Protein AF-L9LSY1-F1 (afdb_monomer)

Solvent-accessible surface area (backbone atoms only — not comparable to full-atom values): 10524 Å² total; per-residue (Å²): 132,89,78,83,77,78,78,72,73,54,70,67,58,53,49,50,52,50,51,52,52,54,50,51,50,51,53,53,52,51,51,50,52,52,53,52,50,53,13,45,56,46,31,54,55,49,49,54,57,49,61,72,50,53,60,53,58,58,50,51,52,52,48,54,50,48,34,51,48,46,20,58,76,49,74,50,73,47,24,42,61,30,48,48,55,49,54,52,46,46,59,76,66,38,50,71,57,57,50,49,54,52,50,50,52,59,64,71,48,71,66,27,55,64,42,72,58,54,56,49,49,51,50,54,52,50,49,44,51,51,52,38,53,45,29,50,59,77,30,48,53,61,57,81,76,89,62,96,48,66,68,61,44,52,52,51,46,51,53,29,52,51,46,32,52,52,29,53,54,51,35,51,56,47,46,55,54,47,51,53,54,49,52,56,57,52,57,77,71,58,80,128

Secondary structure (DSSP, 8-state):
-------PPPHHHHHHHHHHHHHHHHHHHHHHHHHHHHHHHHHHHHHHHHHHHTHHHHHHHHHHHHHHHHHHHTTTS-HHHHHHHHHHHHHHTTHHHHHHHHHHHHHH----TTHHHHHHHHHHHHHHHHHHHHHHHTT-TTS----S-HHHHHHHHHHHHHHHHHHHHHHHHHHHHHHHHHHHHHHTTS--

Foldseek 3Di:
DDDPPPPPDPVVVVVVVVVVVVVVVVVVVVVVVVLVVVQLVLQVVLLVLVVVLLVVLVVLLVLLVVLLCVCVVVLNPPNQVSLVVSVVVCVVVVNVVSLVVSQCSLVVPCSHDPSVLSNVLSVLVVVLNVQLVVLLVVLPSNDDDDDPDPVVRSVSSVVSSVSNVVSSVSSVVSSVVSVVSSVVSVVVSPDD

Radius of gyration: 29.85 Å; Cα contacts (8 Å, |Δi|>4): 115; chains: 1; bounding box: 55×30×114 Å

pLDDT: mean 86.15, std 10.39, range [38.34, 94.62]

Sequence (192 aa):
MPSYCVEFLPYGDFLAAYIAIVGLYFVITSLDAWKNQYKFEEAVKTIEQFDQQLPILQLIVSKIYQLVHECESNNYYDMFGAEKNFQDMLKMQRIYERLGELQDYIRNNKNNLHQNLFESNITDFEEAINEALQCVQDAHLSEPNYGDNEEHNLETRKKKVEKVKKGLTQLKLRNEKFVSNYNNLKSKFELN

Mean predicted aligned error: 8.92 Å

Structure (mmCIF, N/CA/C/O backbone):
data_AF-L9LSY1-F1
#
_entry.id   AF-L9LSY1-F1
#
loop_
_atom_site.group_PDB
_atom_site.id
_atom_site.type_symbol
_atom_site.label_atom_id
_atom_site.label_alt_id
_atom_site.label_comp_id
_atom_site.label_asym_id
_atom_site.label_entity_id
_atom_site.label_seq_id
_atom_site.pdbx_PDB_ins_code
_atom_site.Cartn_x
_atom_site.Cartn_y
_atom_site.Cartn_z
_atom_site.occupancy
_atom_site.B_iso_or_equiv
_atom_site.auth_seq_id
_atom_site.auth_comp_id
_atom_site.auth_asym_id
_atom_site.auth_atom_id
_atom_site.pdbx_PDB_model_num
ATOM 1 N N . MET A 1 1 ? -13.059 13.048 83.637 1.00 38.34 1 MET A N 1
ATOM 2 C CA . MET A 1 1 ? -12.666 12.216 82.480 1.00 38.34 1 MET A CA 1
ATOM 3 C C . MET A 1 1 ? -13.544 12.634 81.316 1.00 38.34 1 MET A C 1
ATOM 5 O O . MET A 1 1 ? -14.754 12.499 81.460 1.00 38.34 1 MET A O 1
ATOM 9 N N . PRO A 1 2 ? -13.010 13.225 80.236 1.00 41.34 2 PRO A N 1
ATOM 10 C CA . PRO A 1 2 ? -13.842 13.518 79.082 1.00 41.34 2 PRO A CA 1
ATOM 11 C C . PRO A 1 2 ? -14.209 12.187 78.420 1.00 41.34 2 PRO A C 1
ATOM 13 O O . PRO A 1 2 ? -13.337 11.384 78.087 1.00 41.34 2 PRO A O 1
ATOM 16 N N . SER A 1 3 ? -15.512 11.934 78.326 1.00 49.25 3 SER A N 1
ATOM 17 C CA . SER A 1 3 ? -16.072 10.804 77.596 1.00 49.25 3 SER A CA 1
ATOM 18 C C . SER A 1 3 ? -15.923 11.105 76.109 1.00 49.25 3 SER A C 1
ATOM 20 O O . SER A 1 3 ? -16.550 12.034 75.599 1.00 49.25 3 SER A O 1
ATOM 22 N N . TYR A 1 4 ? -15.047 10.371 75.428 1.00 50.00 4 TYR A N 1
ATOM 23 C CA . TYR A 1 4 ? -14.970 10.395 73.974 1.00 50.00 4 TYR A CA 1
ATOM 24 C C . TYR A 1 4 ? -16.255 9.761 73.430 1.00 50.00 4 TYR A C 1
ATOM 26 O O . TYR A 1 4 ? -16.371 8.541 73.349 1.00 50.00 4 TYR A O 1
ATOM 34 N N . CYS A 1 5 ? -17.242 10.592 73.097 1.00 53.78 5 CYS A N 1
ATOM 35 C CA . CYS A 1 5 ? -18.390 10.163 72.310 1.00 53.78 5 CYS A CA 1
ATOM 36 C C . CYS A 1 5 ? -17.910 9.996 70.869 1.00 53.78 5 CYS A C 1
ATOM 38 O O . CYS A 1 5 ? -17.824 10.963 70.118 1.00 53.78 5 CYS A O 1
ATOM 40 N N . VAL A 1 6 ? -17.545 8.771 70.494 1.00 53.44 6 VAL A N 1
ATOM 41 C CA . VAL A 1 6 ? -17.510 8.401 69.079 1.00 53.44 6 VAL A CA 1
ATOM 42 C C . VAL A 1 6 ? -18.971 8.271 68.669 1.00 53.44 6 VAL A C 1
ATOM 44 O O . VAL A 1 6 ? -19.619 7.266 68.957 1.00 53.44 6 VAL A O 1
ATOM 47 N N . GLU A 1 7 ? -19.515 9.345 68.107 1.00 56.25 7 GLU A N 1
ATOM 48 C CA . GLU A 1 7 ? -20.851 9.375 67.524 1.00 56.25 7 GLU A CA 1
ATOM 49 C C . GLU A 1 7 ? -20.853 8.371 66.360 1.00 56.25 7 GLU A C 1
ATOM 51 O O . GLU A 1 7 ? -20.287 8.614 65.294 1.00 56.25 7 GLU A O 1
ATOM 56 N N . PHE A 1 8 ? -21.373 7.167 66.607 1.00 58.31 8 PHE A N 1
ATOM 57 C CA . PHE A 1 8 ? -21.545 6.166 65.562 1.00 58.31 8 PHE A CA 1
ATOM 58 C C . PHE A 1 8 ? -22.539 6.731 64.549 1.00 58.31 8 PHE A C 1
ATOM 60 O O . PHE A 1 8 ? -23.666 7.057 64.925 1.00 58.31 8 PHE A O 1
ATOM 67 N N . LEU A 1 9 ? -22.127 6.833 63.279 1.00 60.03 9 LEU A N 1
ATOM 68 C CA . LEU A 1 9 ? -23.045 7.161 62.192 1.00 60.03 9 LEU A CA 1
ATOM 69 C C . LEU A 1 9 ? -24.291 6.263 62.317 1.00 60.03 9 LEU A C 1
ATOM 71 O O . LEU A 1 9 ? -24.135 5.041 62.445 1.00 60.03 9 LEU A O 1
ATOM 75 N N . PRO A 1 10 ? -25.511 6.827 62.274 1.00 74.44 10 PRO A N 1
ATOM 76 C CA . PRO A 1 10 ? -26.735 6.044 62.221 1.00 74.44 10 PRO A CA 1
ATOM 77 C C . PRO A 1 10 ? -26.622 4.971 61.136 1.00 74.44 10 PRO A C 1
ATOM 79 O O . PRO A 1 10 ? -26.134 5.236 60.038 1.00 74.44 10 PRO A O 1
ATOM 82 N N . TYR A 1 11 ? -27.098 3.756 61.412 1.00 70.38 11 TYR A N 1
ATOM 83 C CA . TYR A 1 11 ? -27.033 2.640 60.458 1.00 70.38 11 TYR A CA 1
ATOM 84 C C . TYR A 1 11 ? -27.610 3.001 59.074 1.00 70.38 11 TYR A C 1
ATOM 86 O O . TYR A 1 11 ? -27.118 2.526 58.054 1.00 70.38 11 TYR A O 1
ATOM 94 N N . GLY A 1 12 ? -28.609 3.892 59.030 1.00 72.50 12 GLY A N 1
ATOM 95 C CA . GLY A 1 12 ? -29.165 4.439 57.791 1.00 72.50 12 GLY A CA 1
ATOM 96 C C . GLY A 1 12 ? -28.177 5.282 56.977 1.00 72.50 12 GLY A C 1
ATOM 97 O O . GLY A 1 12 ? -28.134 5.132 55.760 1.00 72.50 12 GLY A O 1
ATOM 98 N N . ASP A 1 13 ? -27.335 6.089 57.626 1.00 71.81 13 ASP A N 1
ATOM 99 C CA . ASP A 1 13 ? -26.313 6.903 56.953 1.00 71.81 13 ASP A CA 1
ATOM 100 C C . ASP A 1 13 ? -25.165 6.028 56.438 1.00 71.81 13 ASP A C 1
ATOM 102 O O . ASP A 1 13 ? -24.659 6.238 55.335 1.00 71.81 13 ASP A O 1
ATOM 106 N N . PHE A 1 14 ? -24.805 4.982 57.189 1.00 79.06 14 PHE A N 1
ATOM 107 C CA . PHE A 1 14 ? -23.853 3.970 56.728 1.00 79.06 14 PHE A CA 1
ATOM 108 C C . PHE A 1 14 ? -24.388 3.188 55.517 1.00 79.06 14 PHE A C 1
ATOM 110 O O . PHE A 1 14 ? -23.672 2.995 54.534 1.00 79.06 14 PHE A O 1
ATOM 117 N N . LEU A 1 15 ? -25.659 2.772 55.554 1.00 78.19 15 LEU A N 1
ATOM 118 C CA . LEU A 1 15 ? -26.308 2.070 54.446 1.00 78.19 15 LEU A CA 1
ATOM 119 C C . LEU A 1 15 ? -26.432 2.967 53.206 1.00 78.19 15 LEU A C 1
ATOM 121 O O . LEU A 1 15 ? -26.155 2.515 52.097 1.00 78.19 15 LEU A O 1
ATOM 125 N N . ALA A 1 16 ? -26.790 4.241 53.382 1.00 81.00 16 ALA A N 1
ATOM 126 C CA . ALA A 1 16 ? -26.855 5.216 52.297 1.00 81.00 16 ALA A CA 1
ATOM 127 C C . ALA A 1 16 ? -25.477 5.451 51.659 1.00 81.00 16 ALA A C 1
ATOM 129 O O . ALA A 1 16 ? -25.360 5.439 50.433 1.00 81.00 16 ALA A O 1
ATOM 130 N N . ALA A 1 17 ? -24.423 5.584 52.474 1.00 81.25 17 ALA A N 1
ATOM 131 C CA . ALA A 1 17 ? -23.050 5.691 51.987 1.00 81.25 17 ALA A CA 1
ATOM 132 C C . ALA A 1 17 ? -22.616 4.432 51.217 1.00 81.25 17 ALA A C 1
ATOM 134 O O . ALA A 1 17 ? -22.022 4.536 50.145 1.00 81.25 17 ALA A O 1
ATOM 135 N N . TYR A 1 18 ? -22.963 3.241 51.711 1.00 81.75 18 TYR A N 1
ATOM 136 C CA . TYR A 1 18 ? -22.667 1.982 51.028 1.00 81.75 18 TYR A CA 1
ATOM 137 C C . TYR A 1 18 ? -23.395 1.866 49.680 1.00 81.75 18 TYR A C 1
ATOM 139 O O . TYR A 1 18 ? -22.772 1.543 48.669 1.00 81.75 18 TYR A O 1
ATOM 147 N N . ILE A 1 19 ? -24.689 2.198 49.634 1.00 85.75 19 ILE A N 1
ATOM 148 C CA . ILE A 1 19 ? -25.477 2.224 48.392 1.00 85.75 19 ILE A CA 1
ATOM 149 C C . ILE A 1 19 ? -24.889 3.232 47.398 1.00 85.75 19 ILE A C 1
ATOM 151 O O . ILE A 1 19 ? -24.789 2.921 46.213 1.00 85.75 19 ILE A O 1
ATOM 155 N N . ALA A 1 20 ? -24.449 4.406 47.860 1.00 87.12 20 ALA A N 1
ATOM 156 C CA . ALA A 1 20 ? -23.805 5.401 47.007 1.00 87.12 20 ALA A CA 1
ATOM 157 C C . ALA A 1 20 ? -22.483 4.887 46.406 1.00 87.12 20 ALA A C 1
ATOM 159 O O . ALA A 1 20 ? -22.242 5.083 45.216 1.00 87.12 20 ALA A O 1
ATOM 160 N N . ILE A 1 21 ? -21.657 4.181 47.188 1.00 86.88 21 ILE A N 1
ATOM 161 C CA . ILE A 1 21 ? -20.404 3.569 46.709 1.00 86.88 21 ILE A CA 1
ATOM 162 C C . ILE A 1 21 ? -20.689 2.481 45.667 1.00 86.88 21 ILE A C 1
ATOM 164 O O . ILE A 1 21 ? -20.068 2.468 44.604 1.00 86.88 21 ILE A O 1
ATOM 168 N N . VAL A 1 22 ? -21.647 1.590 45.941 1.00 86.25 22 VAL A N 1
ATOM 169 C CA . VAL A 1 22 ? -22.051 0.533 45.001 1.00 86.25 22 VAL A CA 1
ATOM 170 C C . VAL A 1 22 ? -22.637 1.140 43.722 1.00 86.25 22 VAL A C 1
ATOM 172 O O . VAL A 1 22 ? -22.277 0.726 42.623 1.00 86.25 22 VAL A O 1
ATOM 175 N N . GLY A 1 23 ? -23.481 2.167 43.841 1.00 84.31 23 GLY A N 1
ATOM 176 C CA . GLY A 1 23 ? -24.035 2.898 42.702 1.00 84.31 23 GLY A CA 1
ATOM 177 C C . GLY A 1 23 ? -22.951 3.552 41.844 1.00 84.31 23 GLY A C 1
ATOM 178 O O . GLY A 1 23 ? -22.953 3.389 40.626 1.00 84.31 23 GLY A O 1
ATOM 179 N N . LEU A 1 24 ? -21.975 4.220 42.469 1.00 89.25 24 LEU A N 1
ATOM 180 C CA . LEU A 1 24 ? -20.829 4.803 41.769 1.00 89.25 24 LEU A CA 1
ATOM 181 C C . LEU A 1 24 ? -20.008 3.726 41.042 1.00 89.25 24 LEU A C 1
ATOM 183 O O . LEU A 1 24 ? -19.615 3.922 39.894 1.00 89.25 24 LEU A O 1
ATOM 187 N N . TYR A 1 25 ? -19.791 2.573 41.678 1.00 88.56 25 TYR A N 1
ATOM 188 C CA . TYR A 1 25 ? -19.103 1.438 41.064 1.00 88.56 25 TYR A CA 1
ATOM 189 C C . TYR A 1 25 ? -19.828 0.932 39.805 1.00 88.56 25 TYR A C 1
ATOM 191 O O . TYR A 1 25 ? -19.192 0.720 38.770 1.00 88.56 25 TYR A O 1
ATOM 199 N N . PHE A 1 26 ? -21.159 0.807 39.842 1.00 86.25 26 PHE A N 1
ATOM 200 C CA . PHE A 1 26 ? -21.953 0.441 38.662 1.00 86.25 26 PHE A CA 1
ATOM 201 C C . PHE A 1 26 ? -21.890 1.495 37.548 1.00 86.25 26 PHE A C 1
ATOM 203 O O . PHE A 1 26 ? -21.790 1.149 36.371 1.00 86.25 26 PHE A O 1
ATOM 210 N N . VAL A 1 27 ? -21.896 2.785 37.893 1.00 87.75 27 VAL A N 1
ATOM 211 C CA . VAL A 1 27 ? -21.736 3.867 36.905 1.00 87.75 27 VAL A CA 1
ATOM 212 C C . VAL A 1 27 ? -20.365 3.792 36.232 1.00 87.75 27 VAL A C 1
ATOM 214 O O . VAL A 1 27 ? -20.279 3.856 35.011 1.00 87.75 27 VAL A O 1
ATOM 217 N N . ILE A 1 28 ? -19.291 3.599 37.000 1.00 88.38 28 ILE A N 1
ATOM 218 C CA . ILE A 1 28 ? -17.931 3.507 36.447 1.00 88.38 28 ILE A CA 1
ATOM 219 C C . ILE A 1 28 ? -17.789 2.277 35.540 1.00 88.38 28 ILE A C 1
ATOM 221 O O . ILE A 1 28 ? -17.259 2.386 34.437 1.00 88.38 28 ILE A O 1
ATOM 225 N N . THR A 1 29 ? -18.282 1.117 35.977 1.00 85.38 29 THR A N 1
ATOM 226 C CA . THR A 1 29 ? -18.188 -0.133 35.201 1.00 85.38 29 THR A CA 1
ATOM 227 C C . THR A 1 29 ? -19.029 -0.100 33.925 1.00 85.38 29 THR A C 1
ATOM 229 O O . THR A 1 29 ? -18.556 -0.528 32.874 1.00 85.38 29 THR A O 1
ATOM 232 N N . SER A 1 30 ? -20.241 0.459 33.975 1.00 80.06 30 SER A N 1
ATOM 233 C CA . SER A 1 30 ? -21.075 0.642 32.777 1.00 80.06 30 SER A CA 1
ATOM 234 C C . SER A 1 30 ? -20.469 1.641 31.788 1.00 80.06 30 SER A C 1
ATOM 236 O O . SER A 1 30 ? -20.493 1.393 30.582 1.00 80.06 30 SER A O 1
ATOM 238 N N . LEU A 1 31 ? -19.859 2.727 32.277 1.00 85.88 31 LEU A N 1
ATOM 239 C CA . LEU A 1 31 ? -19.144 3.689 31.437 1.00 85.88 31 LEU A CA 1
ATOM 240 C C . LEU A 1 31 ? -17.942 3.043 30.730 1.00 85.88 31 LEU A C 1
ATOM 242 O O . LEU A 1 31 ? -17.709 3.302 29.549 1.00 85.88 31 LEU A O 1
ATOM 246 N N . ASP A 1 32 ? -17.185 2.195 31.433 1.00 84.31 32 ASP A N 1
ATOM 247 C CA . ASP A 1 32 ? -16.042 1.488 30.848 1.00 84.31 32 ASP A CA 1
ATOM 248 C C . ASP A 1 32 ? -16.482 0.467 29.788 1.00 84.31 32 ASP A C 1
ATOM 250 O O . ASP A 1 32 ? -15.914 0.418 28.694 1.00 84.31 32 ASP A O 1
ATOM 254 N N . ALA A 1 33 ? -17.559 -0.279 30.054 1.00 83.62 33 ALA A N 1
ATOM 255 C CA . ALA A 1 33 ? -18.156 -1.188 29.078 1.00 83.62 33 ALA A CA 1
ATOM 256 C C . ALA A 1 33 ? -18.612 -0.448 27.809 1.00 83.62 33 ALA A C 1
ATOM 258 O O . ALA A 1 33 ? -18.268 -0.859 26.699 1.00 83.62 33 ALA A O 1
ATOM 259 N N . TRP A 1 34 ? -19.310 0.682 27.964 1.00 85.81 34 TRP A N 1
ATOM 260 C CA . TRP A 1 34 ? -19.751 1.510 26.838 1.00 85.81 34 TRP A CA 1
ATOM 261 C C . TRP A 1 34 ? -18.571 2.062 26.030 1.00 85.81 34 TRP A C 1
ATOM 263 O O . TRP A 1 34 ? -18.570 2.019 24.800 1.00 85.81 34 TRP A O 1
ATOM 273 N N . LYS A 1 35 ? -17.515 2.517 26.712 1.00 86.75 35 LYS A N 1
ATOM 274 C CA . LYS A 1 35 ? -16.284 2.983 26.067 1.00 86.75 35 LYS A CA 1
ATOM 275 C C . LYS A 1 35 ? -15.610 1.878 25.252 1.00 86.75 35 LYS A C 1
ATOM 277 O O . LYS A 1 35 ? -15.119 2.150 24.160 1.00 86.75 35 LYS A O 1
ATOM 282 N N . ASN A 1 36 ? -15.565 0.650 25.766 1.00 86.88 36 ASN A N 1
ATOM 283 C CA . ASN A 1 36 ? -14.975 -0.483 25.052 1.00 86.88 36 ASN A CA 1
ATOM 284 C C . ASN A 1 36 ? -15.813 -0.893 23.835 1.00 86.88 36 ASN A C 1
ATOM 286 O O . ASN A 1 36 ? -15.241 -1.149 22.777 1.00 86.88 36 ASN A O 1
ATOM 290 N N . GLN A 1 37 ? -17.144 -0.873 23.952 1.00 86.31 37 GLN A N 1
ATOM 291 C CA . GLN A 1 37 ? -18.042 -1.098 22.818 1.00 86.31 37 GLN A CA 1
ATOM 292 C C . GLN A 1 37 ? -17.834 -0.047 21.721 1.00 86.31 37 GLN A C 1
ATOM 294 O O . GLN A 1 37 ? -17.618 -0.403 20.566 1.00 86.31 37 GLN A O 1
ATOM 299 N N . TYR A 1 38 ? -17.803 1.237 22.087 1.00 88.31 38 TYR A N 1
ATOM 300 C CA . TYR A 1 38 ? -17.560 2.325 21.139 1.00 88.31 38 TYR A CA 1
ATOM 301 C C . TYR A 1 38 ? -16.232 2.149 20.385 1.00 88.31 38 TYR A C 1
ATOM 303 O O . TYR A 1 38 ? -16.178 2.270 19.164 1.00 88.31 38 TYR A O 1
ATOM 311 N N . LYS A 1 39 ? -15.153 1.801 21.101 1.00 89.31 39 LYS A N 1
ATOM 312 C CA . LYS A 1 39 ? -13.839 1.537 20.491 1.00 89.31 39 LYS A CA 1
ATOM 313 C C . LYS A 1 39 ? -13.860 0.368 19.507 1.00 89.31 39 LYS A C 1
ATOM 315 O O . LYS A 1 39 ? -13.139 0.404 18.516 1.00 89.31 39 LYS A O 1
ATOM 320 N N . PHE A 1 40 ? -14.629 -0.678 19.806 1.00 88.88 40 PHE A N 1
ATOM 321 C CA . PHE A 1 40 ? -14.781 -1.832 18.923 1.00 88.88 40 PHE A CA 1
ATOM 322 C C . PHE A 1 40 ? -15.552 -1.463 17.650 1.00 88.88 40 PHE A C 1
ATOM 324 O O . PHE A 1 40 ? -15.110 -1.793 16.555 1.00 88.88 40 PHE A O 1
ATOM 331 N N . GLU A 1 41 ? -16.657 -0.724 17.774 1.00 88.88 41 GLU A N 1
ATOM 332 C CA . GLU A 1 41 ? -17.443 -0.254 16.625 1.00 88.88 41 GLU A CA 1
ATOM 333 C C . GLU A 1 41 ? -16.613 0.639 15.688 1.00 88.88 41 GLU A C 1
ATOM 335 O O . GLU A 1 41 ? -16.660 0.473 14.468 1.00 88.88 41 GLU A O 1
ATOM 340 N N . GLU A 1 42 ? -15.795 1.541 16.238 1.00 90.69 42 GLU A N 1
ATOM 341 C CA . GLU A 1 42 ? -14.863 2.351 15.441 1.00 90.69 42 GLU A CA 1
ATOM 342 C C . GLU A 1 42 ? -13.785 1.504 14.742 1.00 90.69 42 GLU A C 1
ATOM 344 O O . GLU A 1 42 ? -13.384 1.817 13.618 1.00 90.69 42 GLU A O 1
ATOM 349 N N . ALA A 1 43 ? -13.366 0.386 15.340 1.00 89.81 43 ALA A N 1
ATOM 350 C CA . ALA A 1 43 ? -12.413 -0.534 14.720 1.00 89.81 43 ALA A CA 1
ATOM 351 C C . ALA A 1 43 ? -12.989 -1.236 13.504 1.00 89.81 43 ALA A C 1
ATOM 353 O O . ALA A 1 43 ? -12.333 -1.304 12.464 1.00 89.81 43 ALA A O 1
ATOM 354 N N . VAL A 1 44 ? -14.235 -1.691 13.614 1.00 90.88 44 VAL A N 1
ATOM 355 C CA . VAL A 1 44 ? -14.960 -2.313 12.505 1.00 90.88 44 VAL A CA 1
ATOM 356 C C . VAL A 1 44 ? -15.114 -1.323 11.349 1.00 90.88 44 VAL A C 1
ATOM 358 O O . VAL A 1 44 ? -14.738 -1.646 10.224 1.00 90.88 44 VAL A O 1
ATOM 361 N N . LYS A 1 45 ? -15.540 -0.082 11.618 1.00 91.00 45 LYS A N 1
ATOM 362 C CA . LYS A 1 45 ? -15.619 0.964 10.579 1.00 91.00 45 LYS A CA 1
ATOM 363 C C . LYS A 1 45 ? -14.263 1.247 9.936 1.00 91.00 45 LYS A C 1
ATOM 365 O O . LYS A 1 45 ? -14.171 1.449 8.730 1.00 91.00 45 LYS A O 1
ATOM 370 N N . THR A 1 46 ? -13.194 1.242 10.729 1.00 91.31 46 THR A N 1
ATOM 371 C CA . THR A 1 46 ? -11.836 1.453 10.211 1.00 91.31 46 THR A CA 1
ATOM 372 C C . THR A 1 46 ? -11.389 0.318 9.300 1.00 91.31 46 THR A C 1
ATOM 374 O O . THR A 1 46 ? -10.772 0.583 8.270 1.00 91.31 46 THR A O 1
ATOM 377 N N . ILE A 1 47 ? -11.736 -0.930 9.624 1.00 91.94 47 ILE A N 1
ATOM 378 C CA . ILE A 1 47 ? -11.510 -2.077 8.736 1.00 91.94 47 ILE A CA 1
ATOM 379 C C . ILE A 1 47 ? -12.245 -1.882 7.417 1.00 91.94 47 ILE A C 1
ATOM 381 O O . ILE A 1 47 ? -11.618 -2.037 6.376 1.00 91.94 47 ILE A O 1
ATOM 385 N N . GLU A 1 48 ? -13.519 -1.484 7.450 1.00 91.44 48 GLU A N 1
ATOM 386 C CA . GLU A 1 48 ? -14.309 -1.238 6.238 1.00 91.44 48 GLU A CA 1
ATOM 387 C C . GLU A 1 48 ? -13.681 -0.157 5.349 1.00 91.44 48 GLU A C 1
ATOM 389 O O . GLU A 1 48 ? -13.574 -0.338 4.135 1.00 91.44 48 GLU A O 1
ATOM 394 N N . GLN A 1 49 ? -13.218 0.951 5.939 1.00 91.25 49 GLN A N 1
ATOM 395 C CA . GLN A 1 49 ? -12.503 2.000 5.204 1.00 91.25 49 GLN A CA 1
ATOM 396 C C . GLN A 1 49 ? -11.199 1.474 4.595 1.00 91.25 49 GLN A C 1
ATOM 398 O O . GLN A 1 49 ? -10.885 1.777 3.445 1.00 91.25 49 GLN A O 1
ATOM 403 N N . PHE A 1 50 ? -10.454 0.649 5.332 1.00 90.81 50 PHE A N 1
ATOM 404 C CA . PHE A 1 50 ? -9.221 0.040 4.837 1.00 90.81 50 PHE A CA 1
ATOM 405 C C . PHE A 1 50 ? -9.498 -0.939 3.682 1.00 90.81 50 PHE A C 1
ATOM 407 O O . PHE A 1 50 ? -8.838 -0.871 2.643 1.00 90.81 50 PHE A O 1
ATOM 414 N N . ASP A 1 51 ? -10.514 -1.796 3.819 1.00 91.38 51 ASP A N 1
ATOM 415 C CA . ASP A 1 51 ? -10.949 -2.767 2.807 1.00 91.38 51 ASP A CA 1
ATOM 416 C C . ASP A 1 51 ? -11.300 -2.071 1.477 1.00 91.38 51 ASP A C 1
ATOM 418 O O . ASP A 1 51 ? -10.964 -2.571 0.401 1.00 91.38 51 ASP A O 1
ATOM 422 N N . GLN A 1 52 ? -11.899 -0.876 1.530 1.00 90.62 52 GLN A N 1
ATOM 423 C CA . GLN A 1 52 ? -12.192 -0.066 0.338 1.00 90.62 52 GLN A CA 1
ATOM 424 C C . GLN A 1 52 ? -10.931 0.417 -0.398 1.00 90.62 52 GLN A C 1
ATOM 426 O O . GLN A 1 52 ? -10.975 0.663 -1.610 1.00 90.62 52 GLN A O 1
ATOM 431 N N . GLN A 1 53 ? -9.801 0.548 0.302 1.00 90.50 53 GLN A N 1
ATOM 432 C CA . GLN A 1 53 ? -8.536 0.995 -0.286 1.00 90.50 53 GLN A CA 1
ATOM 433 C C . GLN A 1 53 ? -7.617 -0.156 -0.709 1.00 90.50 53 GLN A C 1
ATOM 435 O O . GLN A 1 53 ? -6.786 0.049 -1.594 1.00 90.50 53 GLN A O 1
ATOM 440 N N . LEU A 1 54 ? -7.797 -1.378 -0.190 1.00 87.44 54 LEU A N 1
ATOM 441 C CA . LEU A 1 54 ? -7.006 -2.557 -0.585 1.00 87.44 54 LEU A CA 1
ATOM 442 C C . LEU A 1 54 ? -6.858 -2.764 -2.108 1.00 87.44 54 LEU A C 1
ATOM 444 O O . LEU A 1 54 ? -5.750 -3.099 -2.547 1.00 87.44 54 LEU A O 1
ATOM 448 N N . PRO A 1 55 ? -7.890 -2.534 -2.952 1.00 90.00 55 PRO A N 1
ATOM 449 C CA . PRO A 1 55 ? -7.762 -2.691 -4.401 1.00 90.00 55 PRO A CA 1
ATOM 450 C C . PRO A 1 55 ? -6.686 -1.804 -5.049 1.00 90.00 55 PRO A C 1
ATOM 452 O O . PRO A 1 55 ? -6.226 -2.120 -6.148 1.00 90.00 55 PRO A O 1
ATOM 455 N N . ILE A 1 56 ? -6.245 -0.725 -4.387 1.00 90.75 56 ILE A N 1
ATOM 456 C CA . ILE A 1 56 ? -5.162 0.146 -4.872 1.00 90.75 56 ILE A CA 1
ATOM 457 C C . ILE A 1 56 ? -3.873 -0.651 -5.109 1.00 90.75 56 ILE A C 1
ATOM 459 O O . ILE A 1 56 ? -3.224 -0.461 -6.138 1.00 90.75 56 ILE A O 1
ATOM 463 N N . LEU A 1 57 ? -3.512 -1.577 -4.213 1.00 88.56 57 LEU A N 1
ATOM 464 C CA . LEU A 1 57 ? -2.293 -2.379 -4.375 1.00 88.56 57 LEU A CA 1
ATOM 465 C C . LEU A 1 57 ? -2.350 -3.236 -5.641 1.00 88.56 57 LEU A C 1
ATOM 467 O O . LEU A 1 57 ? -1.402 -3.256 -6.427 1.00 88.56 57 LEU A O 1
ATOM 471 N N . GLN A 1 58 ? -3.477 -3.911 -5.874 1.00 88.25 58 GLN A N 1
ATOM 472 C CA . GLN A 1 58 ? -3.667 -4.741 -7.066 1.00 88.25 58 GLN A CA 1
ATOM 473 C C . GLN A 1 58 ? -3.655 -3.901 -8.346 1.00 88.25 58 GLN A C 1
ATOM 475 O O . GLN A 1 58 ? -3.055 -4.303 -9.346 1.00 88.25 58 GLN A O 1
ATOM 480 N N . LEU A 1 59 ? -4.268 -2.717 -8.301 1.00 91.00 59 LEU A N 1
ATOM 481 C CA . LEU A 1 59 ? -4.261 -1.761 -9.399 1.00 91.00 59 LEU A CA 1
ATOM 482 C C . LEU A 1 59 ? -2.832 -1.323 -9.750 1.00 91.00 59 LEU A C 1
ATOM 484 O O . LEU A 1 59 ? -2.452 -1.381 -10.918 1.00 91.00 59 LEU A O 1
ATOM 488 N N . ILE A 1 60 ? -2.022 -0.944 -8.758 1.00 91.81 60 ILE A N 1
ATOM 489 C CA . ILE A 1 60 ? -0.627 -0.531 -8.972 1.00 91.81 60 ILE A CA 1
ATOM 490 C C . ILE A 1 60 ? 0.193 -1.686 -9.543 1.00 91.81 60 ILE A C 1
ATOM 492 O O . ILE A 1 60 ? 0.871 -1.502 -10.552 1.00 91.81 60 ILE A O 1
ATOM 496 N N . VAL A 1 61 ? 0.083 -2.889 -8.968 1.00 91.75 61 VAL A N 1
ATOM 497 C CA . VAL A 1 61 ? 0.754 -4.091 -9.491 1.00 91.75 61 VAL A CA 1
ATOM 498 C C . VAL A 1 61 ? 0.394 -4.310 -10.960 1.00 91.75 61 VAL A C 1
ATOM 500 O O . VAL A 1 61 ? 1.284 -4.453 -11.797 1.00 91.75 61 VAL A O 1
ATOM 503 N N . SER A 1 62 ? -0.900 -4.294 -11.291 1.00 92.12 62 SER A N 1
ATOM 504 C CA . SER A 1 62 ? -1.391 -4.471 -12.662 1.00 92.12 62 SER A CA 1
ATOM 505 C C . SER A 1 62 ? -0.839 -3.409 -13.615 1.00 92.12 62 SER A C 1
ATOM 507 O O . SER A 1 62 ? -0.437 -3.728 -14.734 1.00 92.12 62 SER A O 1
ATOM 509 N N . LYS A 1 63 ? -0.764 -2.154 -13.171 1.00 93.00 63 LYS A N 1
ATOM 510 C CA . LYS A 1 63 ? -0.328 -1.036 -14.012 1.00 93.00 63 LYS A CA 1
ATOM 511 C C . LYS A 1 63 ? 1.178 -0.976 -14.210 1.00 93.00 63 LYS A C 1
ATOM 513 O O . LYS A 1 63 ? 1.614 -0.653 -15.310 1.00 93.00 63 LYS A O 1
ATOM 518 N N . ILE A 1 64 ? 1.965 -1.365 -13.212 1.00 93.88 64 ILE A N 1
ATOM 519 C CA . ILE A 1 64 ? 3.410 -1.553 -13.385 1.00 93.88 64 ILE A CA 1
ATOM 520 C C . ILE A 1 64 ? 3.672 -2.717 -14.351 1.00 93.88 64 ILE A C 1
ATOM 522 O O . ILE A 1 64 ? 4.524 -2.602 -15.229 1.00 93.88 64 ILE A O 1
ATOM 526 N N . TYR A 1 65 ? 2.908 -3.812 -14.254 1.00 93.62 65 TYR A N 1
ATOM 527 C CA . TYR A 1 65 ? 2.975 -4.904 -15.232 1.00 93.62 65 TYR A CA 1
ATOM 528 C C . TYR A 1 65 ? 2.677 -4.435 -16.655 1.00 93.62 65 TYR A C 1
ATOM 530 O O . TYR A 1 65 ? 3.423 -4.770 -17.574 1.00 93.62 65 TYR A O 1
ATOM 538 N N . GLN A 1 66 ? 1.606 -3.659 -16.827 1.00 93.31 66 GLN A N 1
ATOM 539 C CA . GLN A 1 66 ? 1.230 -3.094 -18.118 1.00 93.31 66 GLN A CA 1
ATOM 540 C C . GLN A 1 66 ? 2.349 -2.204 -18.679 1.00 93.31 66 GLN A C 1
ATOM 542 O O . GLN A 1 66 ? 2.744 -2.391 -19.823 1.00 93.31 66 GLN A O 1
ATOM 547 N N . LEU A 1 67 ? 2.916 -1.313 -17.859 1.00 94.50 67 LEU A N 1
ATOM 548 C CA . LEU A 1 67 ? 4.041 -0.455 -18.244 1.00 94.50 67 LEU A CA 1
ATOM 549 C C . LEU A 1 67 ? 5.253 -1.271 -18.712 1.00 94.50 67 LEU A C 1
ATOM 551 O O . LEU A 1 67 ? 5.840 -0.963 -19.750 1.00 94.50 67 LEU A O 1
ATOM 555 N N . VAL A 1 68 ? 5.628 -2.323 -17.975 1.00 94.62 68 VAL A N 1
ATOM 556 C CA . VAL A 1 68 ? 6.746 -3.200 -18.362 1.00 94.62 68 VAL A CA 1
ATOM 557 C C . VAL A 1 68 ? 6.451 -3.879 -19.699 1.00 94.62 68 VAL A C 1
ATOM 559 O O . VAL A 1 68 ? 7.306 -3.884 -20.582 1.00 94.62 68 VAL A O 1
ATOM 562 N N . HIS A 1 69 ? 5.237 -4.401 -19.875 1.00 94.00 69 HIS A N 1
ATOM 563 C CA . HIS A 1 69 ? 4.834 -5.069 -21.108 1.00 94.00 69 HIS A CA 1
ATOM 564 C C . HIS A 1 69 ? 4.810 -4.121 -22.318 1.00 94.00 69 HIS A C 1
ATOM 566 O O . HIS A 1 69 ? 5.285 -4.486 -23.393 1.00 94.00 69 HIS A O 1
ATOM 572 N N . GLU A 1 70 ? 4.309 -2.894 -22.156 1.00 92.31 70 GLU A N 1
ATOM 573 C CA . GLU A 1 70 ? 4.327 -1.851 -23.193 1.00 92.31 70 GLU A CA 1
ATOM 574 C C . GLU A 1 70 ? 5.762 -1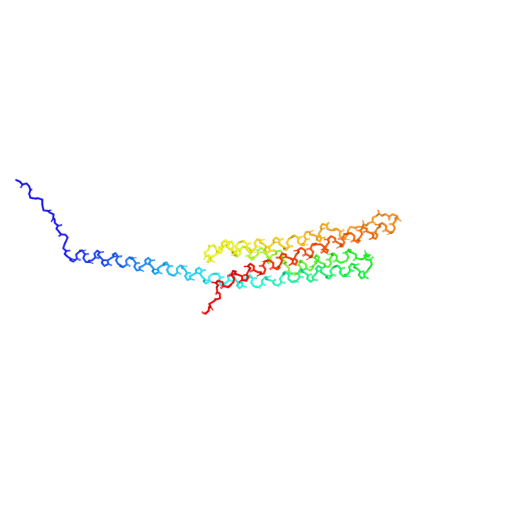.486 -23.599 1.00 92.31 70 GLU A C 1
ATOM 576 O O . GLU A 1 70 ? 6.055 -1.348 -24.788 1.00 92.31 70 GLU A O 1
ATOM 581 N N . CYS A 1 71 ? 6.688 -1.416 -22.637 1.00 92.06 71 CYS A N 1
ATOM 582 C CA . CYS A 1 71 ? 8.100 -1.202 -22.943 1.00 92.06 71 CYS A CA 1
ATOM 583 C C . CYS A 1 71 ? 8.689 -2.368 -23.751 1.00 92.06 71 CYS A C 1
ATOM 585 O O . CYS A 1 71 ? 9.382 -2.141 -24.737 1.00 92.06 71 CYS A O 1
ATOM 587 N N . GLU A 1 72 ? 8.434 -3.615 -23.353 1.00 92.88 72 GLU A N 1
ATOM 588 C CA . GLU A 1 72 ? 9.027 -4.794 -24.001 1.00 92.88 72 GLU A CA 1
ATOM 589 C C . GLU A 1 72 ? 8.449 -5.068 -25.392 1.00 92.88 72 GLU A C 1
ATOM 591 O O . GLU A 1 72 ? 9.200 -5.347 -26.326 1.00 92.88 72 GLU A O 1
ATOM 596 N N . SER A 1 73 ? 7.129 -4.951 -25.544 1.00 91.38 73 SER A N 1
ATOM 597 C CA . SER A 1 73 ? 6.430 -5.189 -26.814 1.00 91.38 73 SER A CA 1
ATOM 598 C C . SER A 1 73 ? 6.845 -4.209 -27.913 1.00 91.38 73 SER A C 1
ATOM 600 O O . SER A 1 73 ? 6.923 -4.591 -29.079 1.00 91.38 73 SER A O 1
ATOM 602 N N . ASN A 1 74 ? 7.203 -2.978 -27.540 1.00 87.56 74 ASN A N 1
ATOM 603 C CA . ASN A 1 74 ? 7.694 -1.950 -28.456 1.00 87.56 74 ASN A CA 1
ATOM 604 C C . ASN A 1 74 ? 9.226 -1.935 -28.593 1.00 87.56 74 ASN A C 1
ATOM 606 O O . ASN A 1 74 ? 9.794 -0.906 -28.966 1.00 87.56 74 ASN A O 1
ATOM 610 N N . ASN A 1 75 ? 9.921 -3.032 -28.258 1.00 85.94 75 ASN A N 1
ATOM 611 C CA . ASN A 1 75 ? 11.390 -3.116 -28.268 1.00 85.94 75 ASN A CA 1
ATOM 612 C C . ASN A 1 75 ? 12.065 -1.947 -27.524 1.00 85.94 75 ASN A C 1
ATOM 614 O O . ASN A 1 75 ? 13.137 -1.476 -27.905 1.00 85.94 75 ASN A O 1
ATOM 618 N N . TYR A 1 76 ? 11.435 -1.470 -26.453 1.00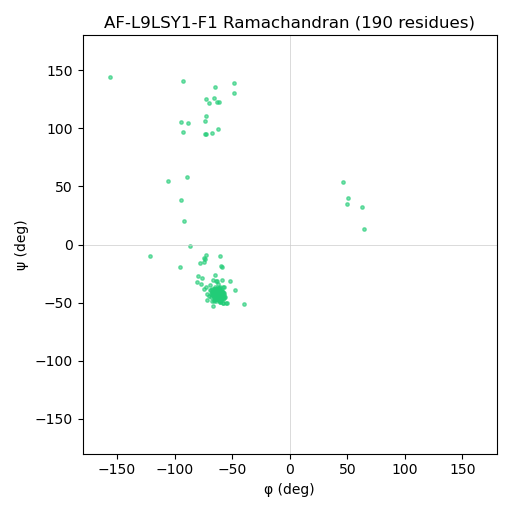 88.88 76 TYR A N 1
ATOM 619 C CA . TYR A 1 76 ? 11.880 -0.358 -25.618 1.00 88.88 76 TYR A CA 1
ATOM 620 C C . TYR A 1 76 ? 11.931 1.014 -26.317 1.00 88.88 76 TYR A C 1
ATOM 622 O O . TYR A 1 76 ? 12.522 1.945 -25.776 1.00 88.88 76 TYR A O 1
ATOM 630 N N . TYR A 1 77 ? 11.338 1.188 -27.503 1.00 82.81 77 TYR A N 1
ATOM 631 C CA . TYR A 1 77 ? 11.358 2.485 -28.197 1.00 82.81 77 TYR A CA 1
ATOM 632 C C . TYR A 1 77 ? 10.314 3.477 -27.661 1.00 82.81 77 TYR A C 1
ATOM 634 O O . TYR A 1 77 ? 10.598 4.672 -27.628 1.00 82.81 77 TYR A O 1
ATOM 642 N N . ASP A 1 78 ? 9.158 3.006 -27.184 1.00 85.19 78 ASP A N 1
ATOM 643 C CA . ASP A 1 78 ? 8.080 3.857 -26.647 1.00 85.19 78 ASP A CA 1
ATOM 644 C C . ASP A 1 78 ? 7.983 3.806 -25.111 1.00 85.19 78 ASP A C 1
ATOM 646 O O . ASP A 1 78 ? 6.955 3.488 -24.514 1.00 85.19 78 ASP A O 1
ATOM 650 N N . MET A 1 79 ? 9.099 4.088 -24.440 1.00 89.50 79 MET A N 1
ATOM 651 C CA . MET A 1 79 ? 9.145 4.128 -22.972 1.00 89.50 79 MET A CA 1
ATOM 652 C C . MET A 1 79 ? 8.513 5.402 -22.396 1.00 89.50 79 MET A C 1
ATOM 654 O O . MET A 1 79 ? 7.957 5.381 -21.298 1.00 89.50 79 MET A O 1
ATOM 658 N N . PHE A 1 80 ? 8.561 6.499 -23.156 1.00 89.50 80 PHE A N 1
ATOM 659 C CA . PHE A 1 80 ? 7.930 7.762 -22.786 1.00 89.50 80 PHE A CA 1
ATOM 660 C C . PHE A 1 80 ? 6.404 7.632 -22.719 1.00 89.50 80 PHE A C 1
ATOM 662 O O . PHE A 1 80 ? 5.800 8.065 -21.736 1.00 89.50 80 PHE A O 1
ATOM 669 N N . GLY A 1 81 ? 5.781 7.021 -23.737 1.00 88.62 81 GLY A N 1
ATOM 670 C CA . GLY A 1 81 ? 4.340 6.780 -23.759 1.00 88.62 81 GLY A CA 1
ATOM 671 C C . GLY A 1 81 ? 3.892 5.910 -22.586 1.00 88.62 81 GLY A C 1
ATOM 672 O O . GLY A 1 81 ? 2.964 6.283 -21.867 1.00 88.62 81 GLY A O 1
ATOM 673 N N . ALA A 1 82 ? 4.613 4.813 -22.332 1.00 91.56 82 ALA A N 1
ATOM 674 C CA . ALA A 1 82 ? 4.327 3.896 -21.229 1.00 91.56 82 ALA A CA 1
ATOM 675 C C . ALA A 1 82 ? 4.399 4.579 -19.847 1.00 91.56 82 ALA A C 1
ATOM 677 O O . ALA A 1 82 ? 3.492 4.425 -19.024 1.00 91.56 82 ALA A O 1
ATOM 678 N N . GLU A 1 83 ? 5.438 5.383 -19.585 1.00 92.50 83 GLU A N 1
ATOM 679 C CA . GLU A 1 83 ? 5.551 6.117 -18.317 1.00 92.50 83 GLU A CA 1
ATOM 680 C C . GLU A 1 83 ? 4.459 7.179 -18.171 1.00 92.50 83 GLU A C 1
ATOM 682 O O . GLU A 1 83 ? 3.845 7.296 -17.109 1.00 92.50 83 GLU A O 1
ATOM 687 N N . LYS A 1 84 ? 4.158 7.921 -19.241 1.00 92.12 84 LYS A N 1
ATOM 688 C CA . LYS A 1 84 ? 3.099 8.932 -19.221 1.00 92.12 84 LYS A CA 1
ATOM 689 C C . LYS A 1 84 ? 1.731 8.312 -18.925 1.00 92.12 84 LYS A C 1
ATOM 691 O O . LYS A 1 84 ? 1.027 8.808 -18.049 1.00 92.12 84 LYS A O 1
ATOM 696 N N . ASN A 1 85 ? 1.389 7.205 -19.585 1.00 91.38 85 ASN A N 1
ATOM 697 C CA . ASN A 1 85 ? 0.144 6.469 -19.341 1.00 91.38 85 ASN A CA 1
ATOM 698 C C . ASN A 1 85 ? 0.026 6.020 -17.879 1.00 91.38 85 ASN A C 1
ATOM 700 O O . ASN A 1 85 ? -1.046 6.108 -17.273 1.00 91.38 85 ASN A O 1
ATOM 704 N N . PHE A 1 86 ? 1.135 5.562 -17.294 1.00 93.38 86 PHE A N 1
ATOM 705 C CA . PHE A 1 86 ? 1.191 5.194 -15.885 1.00 93.38 86 PHE A CA 1
ATOM 706 C C . PHE A 1 86 ? 0.942 6.400 -14.968 1.00 93.38 86 PHE A C 1
ATOM 708 O O . PHE A 1 86 ? 0.084 6.325 -14.089 1.00 93.38 86 PHE A O 1
ATOM 715 N N . GLN A 1 87 ? 1.617 7.530 -15.202 1.00 91.81 87 GLN A N 1
ATOM 716 C CA . GLN A 1 87 ? 1.428 8.757 -14.416 1.00 91.81 87 GLN A CA 1
ATOM 717 C C . GLN A 1 87 ? 0.002 9.321 -14.534 1.00 91.81 87 GLN A C 1
ATOM 719 O O . GLN A 1 87 ? -0.585 9.748 -13.536 1.00 91.81 87 GLN A O 1
ATOM 724 N N . ASP A 1 88 ? -0.581 9.298 -15.733 1.00 92.44 88 ASP A N 1
ATOM 725 C CA . ASP A 1 88 ? -1.951 9.762 -15.968 1.00 92.44 88 ASP A CA 1
ATOM 726 C C . ASP A 1 88 ? -2.971 8.874 -15.237 1.00 92.44 88 ASP A C 1
ATOM 728 O O . ASP A 1 88 ? -3.927 9.383 -14.647 1.00 92.44 88 ASP A O 1
ATOM 732 N N . MET A 1 89 ? -2.728 7.560 -15.168 1.00 92.38 89 MET A N 1
ATOM 733 C CA . MET A 1 89 ? -3.545 6.640 -14.374 1.00 92.38 89 MET A CA 1
ATOM 734 C C . MET A 1 89 ? -3.484 6.952 -12.875 1.00 92.38 89 MET A C 1
ATOM 736 O O . MET A 1 89 ? -4.536 6.995 -12.236 1.00 92.38 89 MET A O 1
ATOM 740 N N . LEU A 1 90 ? -2.298 7.225 -12.314 1.00 90.81 90 LEU A N 1
ATOM 741 C CA . LEU A 1 90 ? -2.165 7.570 -10.890 1.00 90.81 90 LEU A CA 1
ATOM 742 C C . LEU A 1 90 ? -3.004 8.799 -10.523 1.00 90.81 90 LEU A C 1
ATOM 744 O O . LEU A 1 90 ? -3.676 8.811 -9.488 1.00 90.81 90 LEU A O 1
ATOM 748 N N . LYS A 1 91 ? -2.999 9.813 -11.398 1.00 90.88 91 LYS A N 1
ATOM 749 C CA . LYS A 1 91 ? -3.807 11.030 -11.240 1.00 90.88 91 LYS A CA 1
ATOM 750 C C . LYS A 1 91 ? -5.296 10.732 -11.366 1.00 90.88 91 LYS A C 1
ATOM 752 O O . LYS A 1 91 ? -6.070 11.137 -10.505 1.00 90.88 91 LYS A O 1
ATOM 757 N N . MET A 1 92 ? -5.692 9.996 -12.405 1.00 90.69 92 MET A N 1
ATOM 758 C CA . MET A 1 92 ? -7.095 9.658 -12.660 1.00 90.69 92 MET A CA 1
ATOM 759 C C . MET A 1 92 ? -7.714 8.857 -11.508 1.00 90.69 92 MET A C 1
ATOM 761 O O . MET A 1 92 ? -8.873 9.058 -11.163 1.00 90.69 92 MET A O 1
ATOM 765 N N . GLN A 1 93 ? -6.930 7.969 -10.898 1.00 90.31 93 GLN A N 1
ATOM 766 C CA . GLN A 1 93 ? -7.354 7.110 -9.792 1.00 90.31 93 GLN A CA 1
ATOM 767 C C . GLN A 1 93 ? -7.195 7.775 -8.417 1.00 90.31 93 GLN A C 1
ATOM 769 O O . GLN A 1 93 ? -7.554 7.166 -7.409 1.00 90.31 93 GLN A O 1
ATOM 774 N N . ARG A 1 94 ? -6.678 9.015 -8.378 1.00 92.12 94 ARG A N 1
ATOM 775 C CA . ARG A 1 94 ? -6.488 9.830 -7.166 1.00 92.12 94 ARG A CA 1
ATOM 776 C C . ARG A 1 94 ? -5.745 9.069 -6.061 1.00 92.12 94 ARG A C 1
ATOM 778 O O . ARG A 1 94 ? -6.097 9.172 -4.892 1.00 92.12 94 ARG A O 1
ATOM 785 N N . ILE A 1 95 ? -4.722 8.288 -6.430 1.00 90.19 95 ILE A N 1
ATOM 786 C CA . ILE A 1 95 ? -4.055 7.348 -5.510 1.00 90.19 95 ILE A CA 1
ATOM 787 C C . ILE A 1 95 ? -3.541 8.053 -4.251 1.00 90.19 95 ILE A C 1
ATOM 789 O O . ILE A 1 95 ? -3.862 7.628 -3.148 1.00 90.19 95 ILE A O 1
ATOM 793 N N . TYR A 1 96 ? -2.807 9.157 -4.406 1.00 89.25 96 TYR A N 1
ATOM 794 C CA . TYR A 1 96 ? -2.259 9.906 -3.270 1.00 89.25 96 TYR A CA 1
ATOM 795 C C . TYR A 1 96 ? -3.335 10.475 -2.344 1.00 89.25 96 TYR A C 1
ATOM 797 O O . TYR A 1 96 ? -3.165 10.472 -1.132 1.00 89.25 96 TYR A O 1
ATOM 805 N N . GLU A 1 97 ? -4.445 10.944 -2.908 1.00 91.88 97 GLU A N 1
ATOM 806 C CA . GLU A 1 97 ? -5.539 11.511 -2.123 1.00 91.88 97 GLU A CA 1
ATOM 807 C C . GLU A 1 97 ? -6.263 10.430 -1.324 1.00 91.88 97 GLU A C 1
ATOM 809 O O . GLU A 1 97 ? -6.467 10.597 -0.131 1.00 91.88 97 GLU A O 1
ATOM 814 N N . ARG A 1 98 ? -6.546 9.279 -1.943 1.00 91.38 98 ARG A N 1
ATOM 815 C CA . ARG A 1 98 ? -7.166 8.131 -1.265 1.00 91.38 98 ARG A CA 1
ATOM 816 C C . ARG A 1 98 ? -6.311 7.588 -0.118 1.00 91.38 98 ARG A C 1
ATOM 818 O O . ARG A 1 98 ? -6.854 7.168 0.900 1.00 91.38 98 ARG A O 1
ATOM 825 N N . LEU A 1 99 ? -4.985 7.582 -0.284 1.00 90.88 99 LEU A N 1
ATOM 826 C CA . LEU A 1 99 ? -4.055 7.210 0.787 1.00 90.88 99 LEU A CA 1
ATOM 827 C C . LEU A 1 99 ? -4.095 8.226 1.930 1.00 90.88 99 LEU A C 1
ATOM 829 O O . LEU A 1 99 ? -4.287 7.831 3.077 1.00 90.88 99 LEU A O 1
ATOM 833 N N . GLY A 1 100 ? -4.020 9.521 1.603 1.00 90.69 100 GLY A N 1
ATOM 834 C CA . GLY A 1 100 ? -4.116 10.597 2.589 1.00 90.69 100 GLY A CA 1
ATOM 835 C C . GLY A 1 100 ? -5.437 10.582 3.360 1.00 90.69 100 GLY A C 1
ATOM 836 O O . GLY A 1 100 ? -5.428 10.666 4.583 1.00 90.69 100 GLY A O 1
ATOM 837 N N . GLU A 1 101 ? -6.566 10.384 2.676 1.00 91.81 101 GLU A N 1
ATOM 838 C CA . GLU A 1 101 ? -7.891 10.269 3.299 1.00 91.81 101 GLU A CA 1
ATOM 839 C C . GLU A 1 101 ? -7.953 9.107 4.305 1.00 91.81 101 GLU A C 1
ATOM 841 O O . GLU A 1 101 ? -8.472 9.277 5.410 1.00 91.81 101 GLU A O 1
ATOM 846 N N . LEU A 1 102 ? -7.393 7.939 3.963 1.00 91.75 102 LEU A N 1
ATOM 847 C CA . LEU A 1 102 ? -7.347 6.787 4.870 1.00 91.75 102 LEU A CA 1
ATOM 848 C C . LEU A 1 102 ? -6.415 7.036 6.064 1.00 91.75 102 LEU A C 1
ATOM 850 O O . LEU A 1 102 ? -6.768 6.711 7.201 1.00 91.75 102 LEU A O 1
ATOM 854 N N . GLN A 1 103 ? -5.243 7.623 5.825 1.00 92.56 103 GLN A N 1
ATOM 855 C CA . GLN A 1 103 ? -4.290 7.968 6.877 1.00 92.56 103 GLN A CA 1
ATOM 856 C C . GLN A 1 103 ? -4.887 8.981 7.859 1.00 92.56 103 GLN A C 1
ATOM 858 O O . GLN A 1 103 ? -4.825 8.777 9.075 1.00 92.56 103 GLN A O 1
ATOM 863 N N . ASP A 1 104 ? -5.521 10.034 7.345 1.00 91.44 104 ASP A N 1
ATOM 864 C CA . ASP A 1 104 ? -6.203 11.043 8.149 1.00 91.44 104 ASP A CA 1
ATOM 865 C C . ASP A 1 104 ? -7.368 10.433 8.926 1.00 91.44 104 ASP A C 1
ATOM 867 O O . ASP A 1 104 ? -7.528 10.721 10.114 1.00 91.44 104 ASP A O 1
ATOM 871 N N . TYR A 1 105 ? -8.151 9.546 8.306 1.00 90.50 105 TYR A N 1
ATOM 872 C CA . TYR A 1 105 ? -9.232 8.835 8.985 1.00 90.50 105 TYR A CA 1
ATOM 873 C C . TYR A 1 105 ? -8.713 8.030 10.184 1.00 90.50 105 TYR A C 1
ATOM 875 O O . TYR A 1 105 ? -9.214 8.183 11.301 1.00 90.50 105 TYR A O 1
ATOM 883 N N . ILE A 1 106 ? -7.665 7.223 9.981 1.00 89.75 106 ILE A N 1
ATOM 884 C CA . ILE A 1 106 ? -7.059 6.407 11.042 1.00 89.75 106 ILE A CA 1
ATOM 885 C C . ILE A 1 106 ? -6.471 7.302 12.137 1.00 89.75 106 ILE A C 1
ATOM 887 O O . ILE A 1 106 ? -6.712 7.073 13.321 1.00 89.75 106 ILE A O 1
ATOM 891 N N . ARG A 1 107 ? -5.732 8.353 11.771 1.00 87.50 107 ARG A N 1
ATOM 892 C CA . ARG A 1 107 ? -5.041 9.234 12.723 1.00 87.50 107 ARG A CA 1
ATOM 893 C C . ARG A 1 107 ? -5.993 10.097 13.550 1.00 87.50 107 ARG A C 1
ATOM 895 O O . ARG A 1 107 ? -5.703 10.387 14.716 1.00 87.50 107 ARG A O 1
ATOM 902 N N . ASN A 1 108 ? -7.102 10.536 12.960 1.00 84.12 108 ASN A N 1
ATOM 903 C CA . ASN A 1 108 ? -8.078 11.393 13.630 1.00 84.12 108 ASN A CA 1
ATOM 904 C C . ASN A 1 108 ? -9.008 10.589 14.553 1.00 84.12 108 ASN A C 1
ATOM 906 O O . ASN A 1 108 ? -9.419 11.102 15.596 1.00 84.12 108 ASN A O 1
ATOM 910 N N . ASN A 1 109 ? -9.241 9.304 14.268 1.00 76.62 109 ASN A N 1
ATOM 911 C CA . ASN A 1 109 ? -10.037 8.405 15.109 1.00 76.62 109 ASN A CA 1
ATOM 912 C C . ASN A 1 109 ? -9.200 7.671 16.173 1.00 76.62 109 ASN A C 1
ATOM 914 O O . ASN A 1 109 ? -9.227 6.451 16.283 1.00 76.62 109 ASN A O 1
ATOM 918 N N . LYS A 1 110 ? -8.510 8.419 17.048 1.00 73.81 110 LYS A N 1
ATOM 919 C CA . LYS A 1 110 ? -7.612 7.867 18.096 1.00 73.81 110 LYS A CA 1
ATOM 920 C C . LYS A 1 110 ? -8.274 6.950 19.134 1.00 73.81 110 LYS A C 1
ATOM 922 O O . LYS A 1 110 ? -7.583 6.335 19.944 1.00 73.81 110 LYS A O 1
ATOM 927 N N . ASN A 1 111 ? -9.602 6.874 19.148 1.00 78.81 111 ASN A N 1
ATOM 928 C CA . ASN A 1 111 ? -10.372 6.026 20.058 1.00 78.81 111 ASN A CA 1
ATOM 929 C C . ASN A 1 111 ? -10.707 4.678 19.426 1.00 78.81 111 ASN A C 1
ATOM 931 O O . ASN A 1 111 ? -11.790 4.145 19.638 1.00 78.81 111 ASN A O 1
ATOM 935 N N . ASN A 1 112 ? -9.770 4.129 18.668 1.00 83.00 112 ASN A N 1
ATOM 936 C CA . ASN A 1 112 ? -9.942 2.845 18.036 1.00 83.00 112 ASN A CA 1
ATOM 937 C C . ASN A 1 112 ? -9.390 1.709 18.905 1.00 83.00 112 ASN A C 1
ATOM 939 O O . ASN A 1 112 ? -8.330 1.839 19.537 1.00 83.00 112 ASN A O 1
ATOM 943 N N . LEU A 1 113 ? -10.085 0.572 18.945 1.00 85.19 113 LEU A N 1
ATOM 944 C CA . LEU A 1 113 ? -9.513 -0.631 19.535 1.00 85.19 113 LEU A CA 1
ATOM 945 C C . LEU A 1 113 ? -8.328 -1.078 18.664 1.00 85.19 113 LEU A C 1
ATOM 947 O O . LEU A 1 113 ? -8.453 -1.234 17.458 1.00 85.19 113 LEU A O 1
ATOM 951 N N . HIS A 1 114 ? -7.156 -1.265 19.274 1.00 87.81 114 HIS A N 1
ATOM 952 C CA . HIS A 1 114 ? -5.902 -1.559 18.566 1.00 87.81 114 HIS A CA 1
ATOM 953 C C . HIS A 1 114 ? -5.397 -0.461 17.602 1.00 87.81 114 HIS A C 1
ATOM 955 O O . HIS A 1 114 ? -4.706 -0.781 16.638 1.00 87.81 114 HIS A O 1
ATOM 961 N N . GLN A 1 115 ? -5.639 0.823 17.904 1.00 89.38 115 GLN A N 1
ATOM 962 C CA . GLN A 1 115 ? -5.153 1.988 17.134 1.00 89.38 115 GLN A CA 1
ATOM 963 C C . GLN A 1 115 ? -3.713 1.853 16.599 1.00 89.38 115 GLN A C 1
ATOM 965 O O . GLN A 1 115 ? -3.488 2.005 15.403 1.00 89.38 115 GLN A O 1
ATOM 970 N N . ASN A 1 116 ? -2.746 1.496 17.452 1.00 90.06 116 ASN A N 1
ATOM 971 C CA . ASN A 1 116 ? -1.338 1.370 17.047 1.00 90.06 116 ASN A CA 1
ATOM 972 C C . ASN A 1 116 ? -1.125 0.340 15.921 1.00 90.06 116 ASN A C 1
ATOM 974 O O . ASN A 1 116 ? -0.206 0.479 15.120 1.00 90.06 116 ASN A O 1
ATOM 978 N N . LEU A 1 117 ? -1.953 -0.711 15.863 1.00 90.44 117 LEU A N 1
ATOM 979 C CA . LEU A 1 117 ? -1.884 -1.698 14.786 1.00 90.44 117 LEU A CA 1
ATOM 980 C C . LEU A 1 117 ? -2.450 -1.133 13.483 1.00 90.44 117 LEU A C 1
ATOM 982 O O . LEU A 1 117 ? -1.879 -1.409 12.433 1.00 90.44 117 LEU A O 1
ATOM 986 N N . PHE A 1 118 ? -3.522 -0.337 13.528 1.00 91.38 118 PHE A N 1
ATOM 987 C CA . PHE A 1 118 ? -4.023 0.363 12.341 1.00 91.38 118 PHE A CA 1
ATOM 988 C C . PHE A 1 118 ? -2.994 1.362 11.809 1.00 91.38 118 PHE A C 1
ATOM 990 O O . PHE A 1 118 ? -2.701 1.340 10.618 1.00 91.38 118 PHE A O 1
ATOM 997 N N . GLU A 1 119 ? -2.389 2.165 12.689 1.00 91.62 119 GLU A N 1
ATOM 998 C CA . GLU A 1 119 ? -1.331 3.124 12.337 1.00 91.62 119 GLU A CA 1
ATOM 999 C C . GLU A 1 119 ? -0.105 2.431 11.719 1.00 91.62 119 GLU A C 1
ATOM 1001 O O . GLU A 1 119 ? 0.431 2.880 10.705 1.00 91.62 119 GLU A O 1
ATOM 1006 N N . SER A 1 120 ? 0.309 1.289 12.274 1.00 91.81 120 SER A N 1
ATOM 1007 C CA . SER A 1 120 ? 1.391 0.488 11.693 1.00 91.81 120 SER A CA 1
ATOM 1008 C C . SER A 1 120 ? 1.020 -0.093 10.325 1.00 91.81 120 SER A C 1
ATOM 1010 O O . SER A 1 120 ? 1.843 -0.060 9.417 1.00 91.81 120 SER A O 1
ATOM 1012 N N . ASN A 1 121 ? -0.202 -0.614 10.155 1.00 91.62 121 ASN A N 1
ATOM 1013 C CA . ASN A 1 121 ? -0.634 -1.209 8.885 1.00 91.62 121 ASN A CA 1
ATOM 1014 C C . ASN A 1 121 ? -0.785 -0.162 7.776 1.00 91.62 121 ASN A C 1
ATOM 1016 O O . ASN A 1 121 ? -0.421 -0.451 6.640 1.00 91.62 121 ASN A O 1
ATOM 1020 N N . ILE A 1 122 ? -1.301 1.037 8.077 1.00 92.31 122 ILE A N 1
ATOM 1021 C CA . ILE A 1 122 ? -1.385 2.103 7.067 1.00 92.31 122 ILE A CA 1
ATOM 1022 C C . ILE A 1 122 ? 0.004 2.597 6.665 1.00 92.31 122 ILE A C 1
ATOM 1024 O O . ILE A 1 122 ? 0.247 2.786 5.480 1.00 92.31 122 ILE A O 1
ATOM 1028 N N . THR A 1 123 ? 0.938 2.692 7.615 1.00 91.75 123 THR A N 1
ATOM 1029 C CA . THR A 1 123 ? 2.334 3.042 7.313 1.00 91.75 123 THR A CA 1
ATOM 1030 C C . THR A 1 123 ? 2.966 2.005 6.379 1.00 91.75 123 THR A C 1
ATOM 1032 O O . THR A 1 123 ? 3.487 2.367 5.327 1.00 91.75 123 THR A O 1
ATOM 1035 N N . ASP A 1 124 ? 2.842 0.710 6.697 1.00 90.50 124 ASP A N 1
ATOM 1036 C CA . ASP A 1 124 ? 3.346 -0.381 5.847 1.00 90.50 124 ASP A CA 1
ATOM 1037 C C . ASP A 1 124 ? 2.721 -0.349 4.434 1.00 90.50 124 ASP A C 1
ATOM 1039 O O . ASP A 1 124 ? 3.403 -0.593 3.433 1.00 90.50 124 ASP A O 1
ATOM 1043 N N . PHE A 1 125 ? 1.419 -0.053 4.350 1.00 91.19 125 PHE A N 1
ATOM 1044 C CA . PHE A 1 125 ? 0.663 0.046 3.099 1.00 91.19 125 PHE A CA 1
ATOM 1045 C C . PHE A 1 125 ? 1.135 1.216 2.227 1.00 91.19 125 PHE A C 1
ATOM 1047 O O . PHE A 1 125 ? 1.409 1.039 1.037 1.00 91.19 125 PHE A O 1
ATOM 1054 N N . GLU A 1 126 ? 1.270 2.402 2.821 1.00 91.56 126 GLU A N 1
ATOM 1055 C CA . GLU A 1 126 ? 1.748 3.610 2.149 1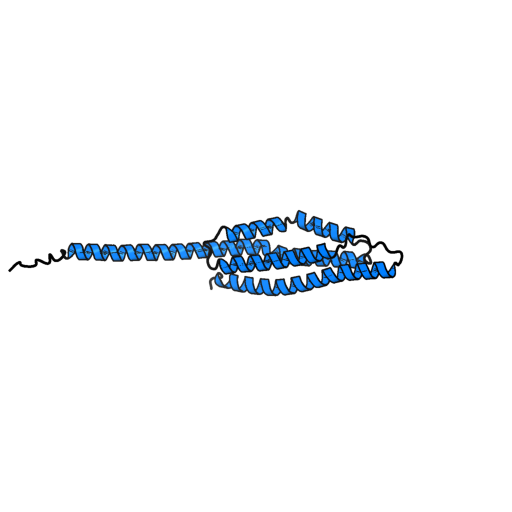.00 91.56 126 GLU A CA 1
ATOM 1056 C C . GLU A 1 126 ? 3.198 3.471 1.695 1.00 91.56 126 GLU A C 1
ATOM 1058 O O . GLU A 1 126 ? 3.514 3.823 0.559 1.00 91.56 126 GLU A O 1
ATOM 1063 N N . GLU A 1 127 ? 4.078 2.928 2.539 1.00 90.81 127 GLU A N 1
ATOM 1064 C CA . GLU A 1 127 ? 5.474 2.677 2.178 1.00 90.81 127 GLU A CA 1
ATOM 1065 C C . GLU A 1 127 ? 5.582 1.730 0.984 1.00 90.81 127 GLU A C 1
ATOM 1067 O O . GLU A 1 127 ? 6.301 2.026 0.030 1.00 90.81 127 GLU A O 1
ATOM 1072 N N . ALA A 1 128 ? 4.837 0.618 0.992 1.00 90.19 128 ALA A N 1
ATOM 1073 C CA . ALA A 1 128 ? 4.854 -0.334 -0.115 1.00 90.19 128 ALA A CA 1
ATOM 1074 C C . ALA A 1 128 ? 4.442 0.324 -1.441 1.00 90.19 128 ALA A C 1
ATOM 1076 O O . ALA A 1 128 ? 5.078 0.096 -2.474 1.00 90.19 128 ALA A O 1
ATOM 1077 N N . ILE A 1 129 ? 3.405 1.165 -1.413 1.00 90.69 129 ILE A N 1
ATOM 1078 C CA . ILE A 1 129 ? 2.950 1.908 -2.589 1.00 90.69 129 ILE A CA 1
ATOM 1079 C C . ILE A 1 129 ? 4.001 2.933 -3.016 1.00 90.69 129 ILE A C 1
ATOM 1081 O O . ILE A 1 129 ? 4.422 2.926 -4.172 1.00 90.69 129 ILE A O 1
ATOM 1085 N N . ASN A 1 130 ? 4.455 3.785 -2.099 1.00 90.50 130 ASN A N 1
ATOM 1086 C CA . ASN A 1 130 ? 5.384 4.869 -2.401 1.00 90.50 130 ASN A CA 1
ATOM 1087 C C . ASN A 1 130 ? 6.711 4.354 -2.963 1.00 90.50 130 ASN A C 1
ATOM 1089 O O . ASN A 1 130 ? 7.187 4.897 -3.957 1.00 90.50 130 ASN A O 1
ATOM 1093 N N . GLU A 1 131 ? 7.269 3.278 -2.407 1.00 89.50 131 GLU A N 1
ATOM 1094 C CA . GLU A 1 131 ? 8.490 2.653 -2.930 1.00 89.50 131 GLU A CA 1
ATOM 1095 C C . GLU A 1 131 ? 8.308 2.144 -4.364 1.00 89.50 131 GLU A C 1
ATOM 1097 O O . GLU A 1 131 ? 9.186 2.325 -5.210 1.00 89.50 131 GLU A O 1
ATOM 1102 N N . ALA A 1 132 ? 7.158 1.537 -4.673 1.00 89.19 132 ALA A N 1
ATOM 1103 C CA . ALA A 1 132 ? 6.874 1.062 -6.022 1.00 89.19 132 ALA A CA 1
ATOM 1104 C C . ALA A 1 132 ? 6.729 2.217 -7.022 1.00 89.19 132 ALA A C 1
ATOM 1106 O O . ALA A 1 132 ? 7.243 2.135 -8.139 1.00 89.19 132 ALA A O 1
ATOM 1107 N N . LEU A 1 133 ? 6.061 3.303 -6.619 1.00 90.88 133 LEU A N 1
ATOM 1108 C CA . LEU A 1 133 ? 5.921 4.506 -7.441 1.00 90.88 133 LEU A CA 1
ATOM 1109 C C . LEU A 1 133 ? 7.277 5.189 -7.667 1.00 90.88 133 LEU A C 1
ATOM 1111 O O . LEU A 1 133 ? 7.594 5.549 -8.802 1.00 90.88 133 LEU A O 1
ATOM 1115 N N . GLN A 1 134 ? 8.101 5.296 -6.622 1.00 91.06 134 GLN A N 1
ATOM 1116 C CA . GLN A 1 134 ? 9.467 5.817 -6.709 1.00 91.06 134 GLN A CA 1
ATOM 1117 C C . GLN A 1 134 ? 10.344 4.955 -7.618 1.00 91.06 134 GLN A C 1
ATOM 1119 O O . GLN A 1 134 ? 11.068 5.493 -8.445 1.00 91.06 134 GLN A O 1
ATOM 1124 N N . CYS A 1 135 ? 10.228 3.624 -7.567 1.00 91.44 135 CYS A N 1
ATOM 1125 C CA . CYS A 1 135 ? 10.973 2.745 -8.473 1.00 91.44 135 CYS A CA 1
ATOM 1126 C C . CYS A 1 135 ? 10.687 3.033 -9.953 1.00 91.44 135 CYS A C 1
ATOM 1128 O O . CYS A 1 135 ? 11.595 2.915 -10.777 1.00 91.44 135 CYS A O 1
ATOM 1130 N N . VAL A 1 136 ? 9.442 3.387 -10.294 1.00 91.75 136 VAL A N 1
ATOM 1131 C CA . VAL A 1 136 ? 9.072 3.788 -11.659 1.00 91.75 136 VAL A CA 1
ATOM 1132 C C . VAL A 1 136 ? 9.648 5.164 -11.990 1.00 91.75 136 VAL A C 1
ATOM 1134 O O . VAL A 1 136 ? 10.279 5.309 -13.033 1.00 91.75 136 VAL A O 1
ATOM 1137 N N . GLN A 1 137 ? 9.488 6.143 -11.096 1.00 90.00 137 GLN A N 1
ATOM 1138 C CA . GLN A 1 137 ? 9.996 7.506 -11.294 1.00 90.00 137 GLN A CA 1
ATOM 1139 C C . GLN A 1 137 ? 11.525 7.534 -11.446 1.00 90.00 137 GLN A C 1
ATOM 1141 O O . GLN A 1 137 ? 12.046 8.085 -12.412 1.00 90.00 137 GLN A O 1
ATOM 1146 N N . ASP A 1 138 ? 12.249 6.851 -10.560 1.00 91.56 138 ASP A N 1
ATOM 1147 C CA . ASP A 1 138 ? 13.711 6.787 -10.567 1.00 91.56 138 ASP A CA 1
ATOM 1148 C C . ASP A 1 138 ? 14.270 5.927 -11.710 1.00 91.56 138 ASP A C 1
ATOM 1150 O O . ASP A 1 138 ? 15.491 5.826 -11.886 1.00 91.56 138 ASP A O 1
ATOM 1154 N N . ALA A 1 139 ? 13.421 5.194 -12.433 1.00 91.31 139 ALA A N 1
ATOM 1155 C CA . ALA A 1 139 ? 13.841 4.496 -13.641 1.00 91.31 139 ALA A CA 1
ATOM 1156 C C . ALA A 1 139 ? 13.969 5.451 -14.836 1.00 91.31 139 ALA A C 1
ATOM 1158 O O . ALA A 1 139 ? 14.627 5.078 -15.810 1.00 91.31 139 ALA A O 1
ATOM 1159 N N . HIS A 1 140 ? 13.393 6.659 -14.750 1.00 88.25 140 HIS A N 1
ATOM 1160 C CA . HIS A 1 140 ? 13.489 7.715 -15.758 1.00 88.25 140 HIS A CA 1
ATOM 1161 C C . HIS A 1 140 ? 13.255 7.182 -17.181 1.00 88.25 140 HIS A C 1
ATOM 1163 O O . HIS A 1 140 ? 14.100 7.305 -18.077 1.00 88.2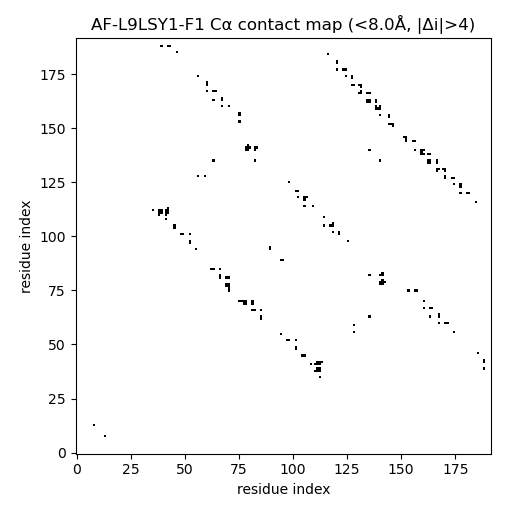5 140 HIS A O 1
ATOM 1169 N N . LEU A 1 141 ? 12.127 6.498 -17.380 1.00 88.81 141 LEU A N 1
ATOM 1170 C CA . LEU A 1 141 ? 11.819 5.793 -18.630 1.00 88.81 141 LEU A CA 1
ATOM 1171 C C . LEU A 1 141 ? 11.610 6.771 -19.799 1.00 88.81 141 LEU A C 1
ATOM 1173 O O . LEU A 1 141 ? 11.936 6.462 -20.942 1.00 88.81 141 LEU A O 1
ATOM 1177 N N . SER A 1 142 ? 11.115 7.961 -19.483 1.00 83.88 142 SER A N 1
ATOM 1178 C CA . SER A 1 142 ? 10.895 9.106 -20.362 1.00 83.88 142 SER A CA 1
ATOM 1179 C C . SER A 1 142 ? 12.171 9.838 -20.766 1.00 83.88 142 SER A C 1
ATOM 1181 O O . SER A 1 142 ? 12.136 10.621 -21.717 1.00 83.88 142 SER A O 1
ATOM 1183 N N . GLU A 1 143 ? 13.297 9.597 -20.089 1.00 84.38 143 GLU A N 1
ATOM 1184 C CA . GLU A 1 143 ? 14.548 10.253 -20.447 1.00 84.38 143 GLU A CA 1
ATOM 1185 C C . GLU A 1 143 ? 15.122 9.688 -21.755 1.00 84.38 143 GLU A C 1
ATOM 1187 O O . GLU A 1 143 ? 15.371 8.477 -21.856 1.00 84.38 143 GLU A O 1
ATOM 1192 N N . PRO A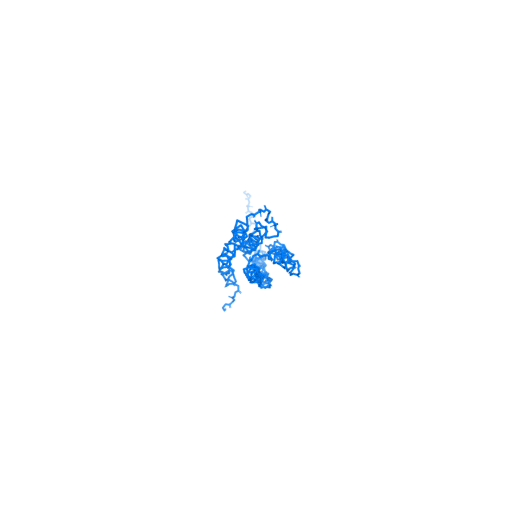 1 144 ? 15.395 10.556 -22.742 1.00 77.12 144 PRO A N 1
ATOM 1193 C CA . PRO A 1 144 ? 16.027 10.160 -23.989 1.00 77.12 144 PRO A CA 1
ATOM 1194 C C . PRO A 1 144 ? 17.454 9.655 -23.754 1.00 77.12 144 PRO A C 1
ATOM 1196 O O . PRO A 1 144 ? 18.253 10.275 -23.055 1.00 77.12 144 PRO A O 1
ATOM 1199 N N . ASN A 1 145 ? 17.794 8.540 -24.401 1.00 76.31 145 ASN A N 1
ATOM 1200 C CA . ASN A 1 145 ? 19.169 8.056 -24.455 1.00 76.31 145 ASN A CA 1
ATOM 1201 C C . ASN A 1 145 ? 19.861 8.699 -25.660 1.00 76.31 145 ASN A C 1
ATOM 1203 O O . ASN A 1 145 ? 19.584 8.329 -26.801 1.00 76.31 145 ASN A O 1
ATOM 1207 N N . TYR A 1 146 ? 20.724 9.679 -25.400 1.00 64.50 146 TYR A N 1
ATOM 1208 C CA . TYR A 1 146 ? 21.528 10.343 -26.423 1.00 64.50 146 TYR A CA 1
ATOM 1209 C C . TYR A 1 146 ? 22.879 9.638 -26.545 1.00 64.50 146 TYR A C 1
ATOM 1211 O O . TYR A 1 146 ? 23.796 9.883 -25.766 1.00 64.50 146 TYR A O 1
ATOM 1219 N N . GLY A 1 147 ? 22.990 8.741 -27.516 1.00 70.94 147 GLY A N 1
ATOM 1220 C CA . GLY A 1 147 ? 24.246 8.092 -27.869 1.00 70.94 147 GLY A CA 1
ATOM 1221 C C . GLY A 1 147 ? 24.202 7.615 -29.312 1.00 70.94 147 GLY A C 1
ATOM 1222 O O . GLY A 1 147 ? 23.159 7.157 -29.770 1.00 70.94 147 GLY A O 1
ATOM 1223 N N . ASP A 1 148 ? 25.328 7.695 -30.018 1.00 74.44 148 ASP A N 1
ATOM 1224 C CA . ASP A 1 148 ? 25.421 7.248 -31.417 1.00 74.44 148 ASP A CA 1
ATOM 1225 C C . ASP A 1 148 ? 25.429 5.712 -31.545 1.00 74.44 148 ASP A C 1
ATOM 1227 O O . ASP A 1 148 ? 25.257 5.164 -32.631 1.00 74.44 148 ASP A O 1
ATOM 1231 N N . ASN A 1 149 ? 25.614 4.997 -30.429 1.00 86.25 149 ASN A N 1
ATOM 1232 C CA . ASN A 1 149 ? 25.625 3.541 -30.379 1.00 86.25 149 ASN A CA 1
ATOM 1233 C C . ASN A 1 149 ? 24.233 2.991 -30.016 1.00 86.25 149 ASN A C 1
ATOM 1235 O O . ASN A 1 149 ? 23.804 3.037 -28.859 1.00 86.25 149 ASN A O 1
ATOM 1239 N N . GLU A 1 150 ? 23.542 2.438 -31.014 1.00 84.00 150 GLU A N 1
ATOM 1240 C CA . GLU A 1 150 ? 22.199 1.868 -30.870 1.00 84.00 150 GLU A CA 1
ATOM 1241 C C . GLU A 1 150 ? 22.144 0.688 -29.882 1.00 84.00 150 GLU A C 1
ATOM 1243 O O . GLU A 1 150 ? 21.211 0.597 -29.081 1.00 84.00 150 GLU A O 1
ATOM 1248 N N . GLU A 1 151 ? 23.170 -0.166 -29.865 1.00 85.75 151 GLU A N 1
ATOM 1249 C CA . GLU A 1 151 ? 23.264 -1.308 -28.949 1.00 85.75 151 GLU A CA 1
ATOM 1250 C C . GLU A 1 151 ? 23.382 -0.837 -27.492 1.00 85.75 151 GLU A C 1
ATOM 1252 O O . GLU A 1 151 ? 22.639 -1.291 -26.618 1.00 85.75 151 GLU A O 1
ATOM 1257 N N . HIS A 1 152 ? 24.228 0.166 -27.243 1.00 86.69 152 HIS A N 1
ATOM 1258 C CA . HIS A 1 152 ? 24.373 0.780 -25.922 1.00 86.69 152 HIS A CA 1
ATOM 1259 C C . HIS A 1 152 ? 23.071 1.442 -2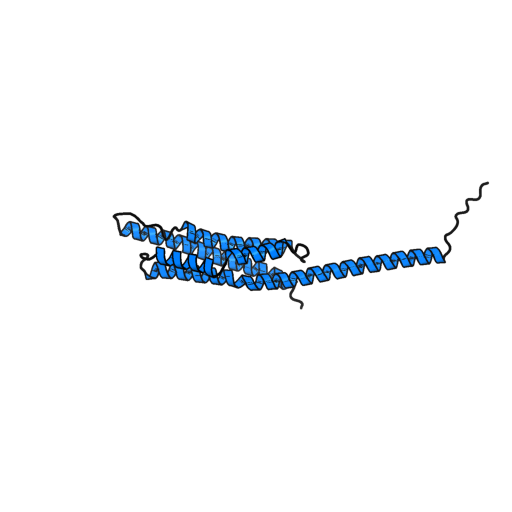5.436 1.00 86.69 152 HIS A C 1
ATOM 1261 O O . HIS A 1 152 ? 22.690 1.322 -24.263 1.00 86.69 152 HIS A O 1
ATOM 1267 N N . ASN A 1 153 ? 22.352 2.118 -26.337 1.00 86.88 153 ASN A N 1
ATOM 1268 C CA . ASN A 1 153 ? 21.070 2.741 -26.018 1.00 86.88 153 ASN A CA 1
ATOM 1269 C C . ASN A 1 153 ? 20.010 1.696 -25.655 1.00 86.88 153 ASN A C 1
ATOM 1271 O O . ASN A 1 153 ? 19.263 1.900 -24.693 1.00 86.88 153 ASN A O 1
ATOM 1275 N N . LEU A 1 154 ? 19.958 0.581 -26.390 1.00 88.31 154 LEU A N 1
ATOM 1276 C CA . LEU A 1 154 ? 19.046 -0.529 -26.125 1.00 88.31 154 LEU A CA 1
ATOM 1277 C C . LEU A 1 154 ? 19.347 -1.204 -24.780 1.00 88.31 154 LEU A C 1
ATOM 1279 O O . LEU A 1 154 ? 18.427 -1.447 -23.997 1.00 88.31 154 LEU A O 1
ATOM 1283 N N . GLU A 1 155 ? 20.618 -1.469 -24.468 1.00 89.94 155 GLU A N 1
ATOM 1284 C CA . GLU A 1 155 ? 21.012 -2.013 -23.162 1.00 89.94 155 GLU A CA 1
ATOM 1285 C C . GLU A 1 155 ? 20.626 -1.088 -22.006 1.00 89.94 155 GLU A C 1
ATOM 1287 O O . GLU A 1 155 ? 20.135 -1.544 -20.970 1.00 89.94 155 GLU A O 1
ATOM 1292 N N . THR A 1 156 ? 20.816 0.220 -22.178 1.00 89.88 156 THR A N 1
ATOM 1293 C CA . THR A 1 156 ? 20.458 1.218 -21.164 1.00 89.88 156 THR A CA 1
ATOM 1294 C C . THR A 1 156 ? 18.951 1.225 -20.907 1.00 89.88 156 THR A C 1
ATOM 1296 O O . THR A 1 156 ? 18.522 1.209 -19.753 1.00 89.88 156 THR A O 1
ATOM 1299 N N . ARG A 1 157 ? 18.130 1.154 -21.962 1.00 90.75 157 ARG A N 1
ATOM 1300 C CA . ARG A 1 157 ? 16.665 1.035 -21.847 1.00 90.75 157 ARG A CA 1
ATOM 1301 C C . ARG A 1 157 ? 16.243 -0.236 -21.117 1.00 90.75 157 ARG A C 1
ATOM 1303 O O . ARG A 1 157 ? 15.445 -0.171 -20.183 1.00 90.75 157 ARG A O 1
ATOM 1310 N N . LYS A 1 158 ? 16.836 -1.378 -21.478 1.00 93.00 158 LYS A N 1
ATOM 1311 C CA . LYS A 1 158 ? 16.605 -2.658 -20.790 1.00 93.00 158 LYS A CA 1
ATOM 1312 C C . LYS A 1 158 ? 16.919 -2.553 -19.299 1.00 93.00 158 LYS A C 1
ATOM 1314 O O . LYS A 1 158 ? 16.103 -2.962 -18.481 1.00 93.00 158 LYS A O 1
ATOM 1319 N N . LYS A 1 159 ? 18.051 -1.942 -18.926 1.00 92.88 159 LYS A N 1
ATOM 1320 C CA . LYS A 1 159 ? 18.428 -1.726 -17.516 1.00 92.88 159 LYS A CA 1
ATOM 1321 C C . LYS A 1 159 ? 17.402 -0.881 -16.754 1.00 92.88 159 LYS A C 1
ATOM 1323 O O . LYS A 1 159 ? 17.088 -1.216 -15.612 1.00 92.88 159 LYS A O 1
ATOM 1328 N N . LYS A 1 160 ? 16.856 0.171 -17.377 1.00 93.75 160 LYS A N 1
ATOM 1329 C CA . LYS A 1 160 ? 15.786 0.992 -16.784 1.00 93.75 160 LYS A CA 1
ATOM 1330 C C . LYS A 1 160 ? 14.522 0.160 -16.519 1.00 93.75 160 LYS A C 1
ATOM 1332 O O . LYS A 1 160 ? 14.013 0.171 -15.403 1.00 93.75 160 LYS A O 1
ATOM 1337 N N . VAL A 1 161 ? 14.069 -0.641 -17.488 1.00 93.69 161 VAL A N 1
ATOM 1338 C CA . VAL A 1 161 ? 12.901 -1.532 -17.307 1.00 93.69 161 VAL A CA 1
ATOM 1339 C C . VAL A 1 161 ? 13.160 -2.623 -16.261 1.00 93.69 161 VAL A C 1
ATOM 1341 O O . VAL A 1 161 ? 12.289 -2.916 -15.444 1.00 93.69 161 VAL A O 1
ATOM 1344 N N . GLU A 1 162 ? 14.366 -3.189 -16.212 1.00 93.88 162 GLU A N 1
ATOM 1345 C CA . GLU A 1 162 ? 14.742 -4.166 -15.181 1.00 93.88 162 GLU A CA 1
ATOM 1346 C C . GLU A 1 162 ? 14.711 -3.573 -13.763 1.00 93.88 162 GLU A C 1
ATOM 1348 O O . GLU A 1 162 ? 14.334 -4.264 -12.815 1.00 93.88 162 GLU A O 1
ATOM 1353 N N . LYS A 1 163 ? 15.040 -2.284 -13.593 1.00 93.31 163 LYS A N 1
ATOM 1354 C CA . LYS A 1 163 ? 14.868 -1.586 -12.306 1.00 93.31 163 LYS A CA 1
ATOM 1355 C C . LYS A 1 163 ? 13.397 -1.579 -11.877 1.00 93.31 163 LYS A C 1
ATOM 1357 O O . LYS A 1 163 ? 13.096 -1.920 -10.734 1.00 93.31 163 LYS A O 1
ATOM 1362 N N . VAL A 1 164 ? 12.484 -1.298 -12.808 1.00 94.50 164 VAL A N 1
ATOM 1363 C CA . VAL A 1 164 ? 11.035 -1.326 -12.552 1.00 94.50 164 VAL A CA 1
ATOM 1364 C C . VAL A 1 164 ? 10.551 -2.734 -12.194 1.00 94.50 164 VAL A C 1
ATOM 1366 O O . VAL A 1 164 ? 9.804 -2.901 -11.231 1.00 94.50 164 VAL A O 1
ATOM 1369 N N . LYS A 1 165 ? 11.019 -3.775 -12.895 1.00 94.44 165 LYS A N 1
ATOM 1370 C CA . LYS A 1 165 ? 10.678 -5.175 -12.573 1.00 94.44 165 LYS A CA 1
ATOM 1371 C C . LYS A 1 165 ? 11.157 -5.609 -11.188 1.00 94.44 165 LYS A C 1
ATOM 1373 O O . LYS A 1 165 ? 10.452 -6.346 -10.490 1.00 94.44 165 LYS A O 1
ATOM 1378 N N . LYS A 1 166 ? 12.343 -5.159 -10.770 1.00 92.44 166 LYS A N 1
ATOM 1379 C CA . LYS A 1 166 ? 12.838 -5.395 -9.406 1.00 92.44 166 LYS A CA 1
ATOM 1380 C C . LYS A 1 166 ? 11.923 -4.739 -8.374 1.00 92.44 166 LYS A C 1
ATOM 1382 O O . LYS A 1 166 ? 11.520 -5.419 -7.432 1.00 92.44 166 LYS A O 1
ATOM 1387 N N . GLY A 1 167 ? 11.521 -3.487 -8.604 1.00 91.06 167 GLY A N 1
ATOM 1388 C CA . GLY A 1 167 ? 10.537 -2.791 -7.768 1.00 91.06 167 GLY A CA 1
ATOM 1389 C C . GLY A 1 167 ? 9.194 -3.527 -7.699 1.00 91.06 167 GLY A C 1
ATOM 1390 O O . GLY A 1 167 ? 8.663 -3.752 -6.617 1.00 91.06 167 GLY A O 1
ATOM 1391 N N . LEU A 1 168 ? 8.688 -4.021 -8.833 1.00 92.69 168 LEU A N 1
ATOM 1392 C CA . LEU A 1 168 ? 7.465 -4.831 -8.891 1.00 92.69 168 LEU A CA 1
ATOM 1393 C C . LEU A 1 168 ? 7.566 -6.121 -8.065 1.00 92.69 168 LEU A C 1
ATOM 1395 O O . LEU A 1 168 ? 6.616 -6.511 -7.389 1.00 92.69 168 LEU A O 1
ATOM 1399 N N . THR A 1 169 ? 8.717 -6.790 -8.109 1.00 92.00 169 THR A N 1
ATOM 1400 C CA . THR A 1 169 ? 8.959 -8.010 -7.326 1.00 92.00 169 THR A CA 1
ATOM 1401 C C . THR A 1 169 ? 8.980 -7.704 -5.828 1.00 92.00 169 THR A C 1
ATOM 1403 O O . THR A 1 169 ? 8.373 -8.430 -5.043 1.00 92.00 169 THR A O 1
ATOM 1406 N N . GLN A 1 170 ? 9.616 -6.599 -5.429 1.00 91.06 170 GLN A N 1
ATOM 1407 C CA . GLN A 1 170 ? 9.620 -6.136 -4.039 1.00 91.06 170 GLN A CA 1
ATOM 1408 C C . GLN A 1 170 ? 8.218 -5.747 -3.558 1.00 91.06 170 GLN A C 1
ATOM 1410 O O . GLN A 1 170 ? 7.821 -6.156 -2.467 1.00 91.06 170 GLN A O 1
ATOM 1415 N N . LEU A 1 171 ? 7.440 -5.043 -4.388 1.00 90.88 171 LEU A N 1
ATOM 1416 C CA . LEU A 1 171 ? 6.050 -4.693 -4.091 1.00 90.88 171 LEU A CA 1
ATOM 1417 C C . LEU A 1 171 ? 5.206 -5.941 -3.817 1.00 90.88 171 LEU A C 1
ATOM 1419 O O . LEU A 1 171 ? 4.440 -5.959 -2.861 1.00 90.88 171 LEU A O 1
ATOM 1423 N N . LYS A 1 172 ? 5.358 -7.004 -4.616 1.00 89.44 172 LYS A N 1
ATOM 1424 C CA . LYS A 1 172 ? 4.632 -8.263 -4.392 1.00 89.44 172 LYS A CA 1
ATOM 1425 C C . LYS A 1 172 ? 4.965 -8.908 -3.050 1.00 89.44 172 LYS A C 1
ATOM 1427 O O . LYS A 1 172 ? 4.050 -9.269 -2.320 1.00 89.44 172 LYS A O 1
ATOM 1432 N N . LEU A 1 173 ? 6.252 -9.001 -2.714 1.00 89.69 173 LEU A N 1
ATOM 1433 C CA . LEU A 1 173 ? 6.698 -9.567 -1.437 1.00 89.69 173 LEU A CA 1
ATOM 1434 C C . LEU A 1 173 ? 6.178 -8.748 -0.247 1.00 89.69 173 LEU A C 1
ATOM 1436 O O . LEU A 1 173 ? 5.701 -9.308 0.740 1.00 89.69 173 LEU A O 1
ATOM 1440 N N . ARG A 1 174 ? 6.227 -7.413 -0.346 1.00 87.94 174 ARG A N 1
ATOM 1441 C CA . ARG A 1 174 ? 5.652 -6.530 0.676 1.00 87.94 174 ARG A CA 1
ATOM 1442 C C . ARG A 1 174 ? 4.139 -6.676 0.768 1.00 87.94 174 ARG A C 1
ATOM 1444 O O . ARG A 1 174 ? 3.625 -6.729 1.878 1.00 87.94 174 ARG A O 1
ATOM 1451 N N . ASN A 1 175 ? 3.444 -6.788 -0.362 1.00 88.06 175 ASN A N 1
ATOM 1452 C CA . ASN A 1 175 ? 1.998 -6.982 -0.405 1.00 88.06 175 ASN A CA 1
ATOM 1453 C C . ASN A 1 175 ? 1.585 -8.279 0.307 1.00 88.06 175 ASN A C 1
ATOM 1455 O O . ASN A 1 175 ? 0.670 -8.257 1.118 1.00 88.06 175 ASN A O 1
ATOM 1459 N N . GLU A 1 176 ? 2.288 -9.392 0.085 1.00 87.50 176 GLU A N 1
ATOM 1460 C CA . GLU A 1 176 ? 2.017 -10.653 0.794 1.00 87.50 176 GLU A CA 1
ATOM 1461 C C . GLU A 1 176 ? 2.169 -10.503 2.315 1.00 87.50 176 GLU A C 1
ATOM 1463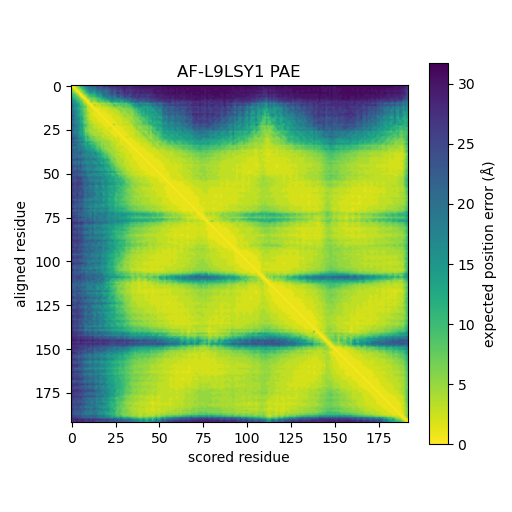 O O . GLU A 1 176 ? 1.289 -10.914 3.079 1.00 87.50 176 GLU A O 1
ATOM 1468 N N . LYS A 1 177 ? 3.253 -9.854 2.762 1.00 88.56 177 LYS A N 1
ATOM 1469 C CA . LYS A 1 177 ? 3.485 -9.566 4.184 1.00 88.56 177 LYS A CA 1
ATOM 1470 C C . LYS A 1 177 ? 2.401 -8.651 4.762 1.00 88.56 177 LYS A C 1
ATOM 1472 O O . LYS A 1 177 ? 1.868 -8.934 5.833 1.00 88.56 177 LYS A O 1
ATOM 1477 N N . PHE A 1 178 ? 2.069 -7.578 4.050 1.00 89.12 178 PHE A N 1
ATOM 1478 C CA . PHE A 1 178 ? 1.037 -6.623 4.437 1.00 89.12 178 PHE A CA 1
ATOM 1479 C C . PHE A 1 178 ? -0.334 -7.304 4.553 1.00 89.12 178 PHE A C 1
ATOM 1481 O O . PHE A 1 178 ? -0.971 -7.202 5.595 1.00 89.12 178 PHE A O 1
ATOM 1488 N N . VAL A 1 179 ? -0.757 -8.075 3.546 1.00 88.69 179 VAL A N 1
ATOM 1489 C CA . VAL A 1 179 ? -2.034 -8.809 3.562 1.00 88.69 179 VAL A CA 1
ATOM 1490 C C . VAL A 1 179 ? -2.090 -9.782 4.739 1.00 88.69 179 VAL A C 1
ATOM 1492 O O . VAL A 1 179 ? -3.113 -9.872 5.412 1.00 88.69 179 VAL A O 1
ATOM 1495 N N . SER A 1 180 ? -0.988 -10.473 5.047 1.00 89.44 180 SER A N 1
ATOM 1496 C CA . SER A 1 180 ? -0.917 -11.336 6.230 1.00 89.44 180 SER A CA 1
ATOM 1497 C C . SER A 1 180 ? -1.103 -10.553 7.537 1.00 89.44 180 SER A C 1
ATOM 1499 O O . SER A 1 180 ? -1.834 -11.002 8.422 1.00 89.44 180 SER A O 1
ATOM 1501 N N . ASN A 1 181 ? -0.452 -9.394 7.675 1.00 89.25 181 ASN A N 1
ATOM 1502 C CA . ASN A 1 181 ? -0.576 -8.533 8.855 1.00 89.25 181 ASN A CA 1
ATOM 1503 C C . ASN A 1 181 ? -1.994 -7.967 8.998 1.00 89.25 181 ASN A C 1
ATOM 1505 O O . ASN A 1 181 ? -2.568 -7.993 10.090 1.00 89.25 181 ASN A O 1
ATOM 1509 N N . TYR A 1 182 ? -2.572 -7.515 7.887 1.00 91.00 182 TYR A N 1
ATOM 1510 C CA . TYR A 1 182 ? -3.917 -6.967 7.829 1.00 91.00 182 TYR A CA 1
ATOM 1511 C C . TYR A 1 182 ? -4.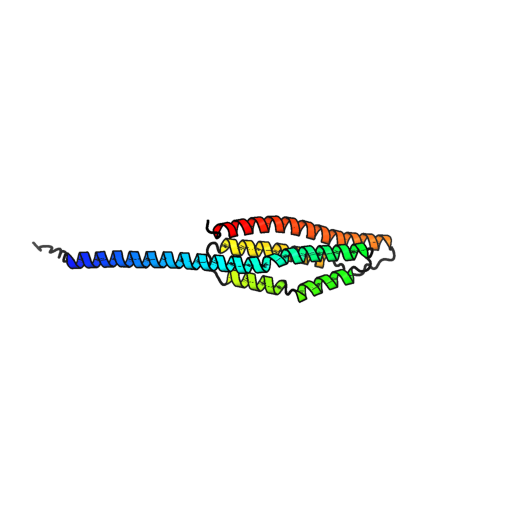978 -8.024 8.152 1.00 91.00 182 TYR A C 1
ATOM 1513 O O . TYR A 1 182 ? -5.852 -7.778 8.977 1.00 91.00 182 TYR A O 1
ATOM 1521 N N . ASN A 1 183 ? -4.866 -9.236 7.602 1.00 90.81 183 ASN A N 1
ATOM 1522 C CA . ASN A 1 183 ? -5.788 -10.332 7.913 1.00 90.81 183 ASN A CA 1
ATOM 1523 C C . ASN A 1 183 ? -5.711 -10.749 9.387 1.00 90.81 183 ASN A C 1
ATOM 1525 O O . ASN A 1 183 ? -6.736 -11.023 10.007 1.00 90.81 183 ASN A O 1
ATOM 1529 N N . ASN A 1 184 ? -4.512 -10.750 9.981 1.00 89.75 184 ASN A N 1
ATOM 1530 C CA . ASN A 1 184 ? -4.358 -10.980 11.418 1.00 89.75 184 ASN A CA 1
ATOM 1531 C C . ASN A 1 184 ? -5.068 -9.881 12.226 1.00 89.75 184 ASN A C 1
ATOM 1533 O O . ASN A 1 184 ? -5.823 -10.191 13.145 1.00 89.75 184 ASN A O 1
ATOM 1537 N N . LEU A 1 185 ? -4.898 -8.607 11.854 1.00 88.88 185 LEU A N 1
ATOM 1538 C CA . LEU A 1 185 ? -5.635 -7.509 12.480 1.00 88.88 185 LEU A CA 1
ATOM 1539 C C . LEU A 1 185 ? -7.151 -7.706 12.350 1.00 88.88 185 LEU A C 1
ATOM 1541 O O . LEU A 1 185 ? -7.841 -7.660 13.361 1.00 88.88 185 LEU A O 1
ATOM 1545 N N . LYS A 1 186 ? -7.645 -7.981 11.141 1.00 89.75 186 LYS A N 1
ATOM 1546 C CA . LYS A 1 186 ? -9.067 -8.170 10.836 1.00 89.75 186 LYS A CA 1
ATOM 1547 C C . LYS A 1 186 ? -9.691 -9.323 11.625 1.00 89.75 186 LYS A C 1
ATOM 1549 O O . LYS A 1 186 ? -10.751 -9.144 12.216 1.00 89.75 186 LYS A O 1
ATOM 1554 N N . SER A 1 187 ? -8.984 -10.447 11.754 1.00 89.25 187 SER A N 1
ATOM 1555 C CA . SER A 1 187 ? -9.445 -11.615 12.523 1.00 89.25 187 SER A CA 1
ATOM 1556 C C . SER A 1 187 ? -9.722 -11.330 14.007 1.00 89.25 187 SER A C 1
ATOM 1558 O O . SER A 1 187 ? -10.453 -12.072 14.651 1.00 89.25 187 SER A O 1
ATOM 1560 N N . LYS A 1 188 ? -9.187 -10.233 14.566 1.00 85.88 188 LYS A N 1
ATOM 1561 C CA . LYS A 1 188 ? -9.482 -9.801 15.945 1.00 85.88 188 LYS A CA 1
ATOM 1562 C C . LYS A 1 188 ? -10.869 -9.175 16.104 1.00 85.88 188 LYS A C 1
ATOM 1564 O O . LYS A 1 188 ? -11.296 -8.950 17.233 1.00 85.88 188 LYS A O 1
ATOM 1569 N N . PHE A 1 189 ? -11.537 -8.868 14.995 1.00 82.88 189 PHE A N 1
ATOM 1570 C CA . PHE A 1 1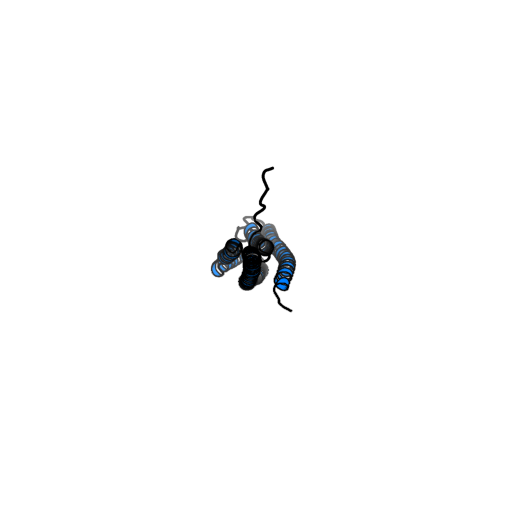89 ? -12.831 -8.187 14.953 1.00 82.88 189 PHE A CA 1
ATOM 1571 C C . PHE A 1 189 ? -13.911 -9.003 14.239 1.00 82.88 189 PHE A C 1
ATOM 1573 O O . PHE A 1 189 ? -15.087 -8.655 14.312 1.00 82.88 189 PHE A O 1
ATOM 1580 N N . GLU A 1 190 ? -13.533 -10.100 13.585 1.00 77.19 190 GLU A N 1
ATOM 1581 C CA . GLU A 1 190 ? -14.472 -11.110 13.112 1.00 77.19 190 GLU A CA 1
ATOM 1582 C C . GLU A 1 190 ? -14.972 -11.900 14.332 1.00 77.19 190 GLU A C 1
ATOM 1584 O O . GLU A 1 190 ? -14.238 -12.664 14.958 1.00 77.19 190 GLU A O 1
ATOM 1589 N N . LEU A 1 191 ? -16.221 -11.643 14.728 1.00 50.03 191 LEU A N 1
ATOM 1590 C CA . LEU A 1 191 ? -16.927 -12.437 15.732 1.00 50.03 191 LEU A CA 1
ATOM 1591 C C . LEU A 1 191 ? -17.045 -13.881 15.218 1.00 50.03 191 LEU A C 1
ATOM 1593 O O . LEU A 1 191 ? -17.614 -14.097 14.148 1.00 50.03 191 LEU A O 1
ATOM 1597 N N . ASN A 1 192 ? -16.531 -14.851 15.982 1.00 38.53 192 ASN A N 1
ATOM 1598 C CA . ASN A 1 192 ? -17.030 -16.230 15.908 1.00 38.53 192 ASN A CA 1
ATOM 1599 C C . ASN A 1 192 ? -18.484 -16.280 16.383 1.00 38.53 192 ASN A C 1
ATOM 1601 O O . ASN A 1 192 ? -18.774 -15.627 17.415 1.00 38.53 192 ASN A O 1
#

Nearest PDB structures (foldseek):
  7sqc-assembly1_1V  TM=3.453E-01  e=3.867E+00  Chlamydomonas reinhardtii
  8xom-assembly1_A  TM=3.553E-01  e=8.614E+00  Homo sapiens